Protein AF-A0A8S3T6R7-F1 (afdb_monomer_lite)

Structure (mmCIF, N/CA/C/O backbone):
data_AF-A0A8S3T6R7-F1
#
_entry.id   AF-A0A8S3T6R7-F1
#
loop_
_atom_site.group_PDB
_atom_site.id
_atom_site.type_symbol
_atom_site.label_atom_id
_atom_site.label_alt_id
_atom_site.label_comp_id
_atom_site.label_asym_id
_atom_site.label_entity_id
_atom_site.label_seq_id
_atom_site.pdbx_PDB_ins_code
_atom_site.Cartn_x
_atom_site.Cartn_y
_atom_site.Cartn_z
_atom_site.occupancy
_atom_site.B_iso_or_equiv
_atom_site.auth_seq_id
_atom_site.auth_comp_id
_atom_site.auth_asym_id
_atom_site.auth_atom_id
_atom_site.pdbx_PDB_model_num
ATOM 1 N N . MET A 1 1 ? 38.630 -19.482 -78.453 1.00 39.25 1 MET A N 1
ATOM 2 C CA . MET A 1 1 ? 38.877 -18.990 -77.082 1.00 39.25 1 MET A CA 1
ATOM 3 C C . MET A 1 1 ? 37.786 -17.977 -76.709 1.00 39.25 1 MET A C 1
ATOM 5 O O . MET A 1 1 ? 38.092 -16.814 -76.533 1.00 39.25 1 MET A O 1
ATOM 9 N N . ILE A 1 2 ? 36.505 -18.380 -76.682 1.00 44.25 2 ILE A N 1
ATOM 10 C CA . ILE A 1 2 ? 35.370 -17.540 -76.235 1.00 44.25 2 ILE A CA 1
ATOM 11 C C . ILE A 1 2 ? 34.245 -18.483 -75.760 1.00 44.25 2 ILE A C 1
ATOM 13 O O . ILE A 1 2 ? 33.339 -18.772 -76.531 1.00 44.25 2 ILE A O 1
ATOM 17 N N . THR A 1 3 ? 34.307 -19.007 -74.532 1.00 41.31 3 THR A N 1
ATOM 18 C CA . THR A 1 3 ? 33.145 -19.683 -73.900 1.00 41.31 3 THR A CA 1
ATOM 19 C C . THR A 1 3 ? 33.032 -19.502 -72.378 1.00 41.31 3 THR A C 1
ATOM 21 O O . THR A 1 3 ? 31.950 -19.719 -71.856 1.00 41.31 3 THR A O 1
ATOM 24 N N . ASP A 1 4 ? 34.041 -18.998 -71.659 1.00 45.28 4 ASP A N 1
ATOM 25 C CA . ASP A 1 4 ? 34.003 -18.959 -70.177 1.00 45.28 4 ASP A CA 1
ATOM 26 C C . ASP A 1 4 ? 33.258 -17.773 -69.530 1.00 45.28 4 ASP A C 1
ATOM 28 O O . ASP A 1 4 ? 33.146 -17.703 -68.307 1.00 45.28 4 ASP A O 1
ATOM 32 N N . ASN A 1 5 ? 32.726 -16.828 -70.313 1.00 43.38 5 ASN A N 1
ATOM 33 C CA . ASN A 1 5 ? 32.190 -15.576 -69.754 1.00 43.38 5 ASN A CA 1
ATOM 34 C C . ASN A 1 5 ? 30.663 -15.570 -69.528 1.00 43.38 5 ASN A C 1
ATOM 36 O O . ASN A 1 5 ? 30.129 -14.610 -68.978 1.00 43.38 5 ASN A O 1
ATOM 40 N N . LYS A 1 6 ? 29.932 -16.609 -69.967 1.00 44.94 6 LYS A N 1
ATOM 41 C CA . LYS A 1 6 ? 28.474 -16.713 -69.734 1.00 44.94 6 LYS A CA 1
ATOM 42 C C . LYS A 1 6 ? 28.132 -17.484 -68.458 1.00 44.94 6 LYS A C 1
ATOM 44 O O . LYS A 1 6 ? 27.250 -17.049 -67.725 1.00 44.94 6 LYS A O 1
ATOM 49 N N . ASP A 1 7 ? 28.866 -18.547 -68.136 1.00 44.50 7 ASP A N 1
ATOM 50 C CA . ASP A 1 7 ? 28.584 -19.378 -66.954 1.00 44.50 7 ASP A CA 1
ATOM 51 C C . ASP A 1 7 ? 28.929 -18.681 -65.629 1.00 44.50 7 ASP A C 1
ATOM 53 O O . ASP A 1 7 ? 28.269 -18.892 -64.611 1.00 44.50 7 ASP A O 1
ATOM 57 N N . THR A 1 8 ? 29.919 -17.789 -65.640 1.00 46.44 8 THR A N 1
ATOM 58 C CA . THR A 1 8 ? 30.265 -16.919 -64.505 1.00 46.44 8 THR A CA 1
ATOM 59 C C . THR A 1 8 ? 29.206 -15.843 -64.259 1.00 46.44 8 THR A C 1
ATOM 61 O O . THR A 1 8 ? 28.890 -15.553 -63.106 1.00 46.44 8 THR A O 1
ATOM 64 N N . SER A 1 9 ? 28.591 -15.308 -65.319 1.00 45.69 9 SER A N 1
ATOM 65 C CA . SER A 1 9 ? 27.501 -14.331 -65.204 1.00 45.69 9 SER A CA 1
ATOM 66 C C . SER A 1 9 ? 26.200 -14.955 -64.690 1.00 45.69 9 SER A C 1
ATOM 68 O O . SER A 1 9 ? 25.475 -14.297 -63.947 1.00 45.69 9 SER A O 1
ATOM 70 N N . ILE A 1 10 ? 25.897 -16.202 -65.068 1.00 48.69 10 ILE A N 1
ATOM 71 C CA . ILE A 1 10 ? 24.681 -16.907 -64.626 1.00 48.69 10 ILE A CA 1
ATOM 72 C C . ILE A 1 10 ? 24.815 -17.332 -63.156 1.00 48.69 10 ILE A C 1
ATOM 74 O O . ILE A 1 10 ? 23.903 -17.090 -62.370 1.00 48.69 10 ILE A O 1
ATOM 78 N N . LYS A 1 11 ? 25.986 -17.844 -62.746 1.00 46.62 11 LYS A N 1
ATOM 79 C CA . LYS A 1 11 ? 26.261 -18.158 -61.332 1.00 46.62 11 LYS A CA 1
ATOM 80 C C . LYS A 1 11 ? 26.227 -16.920 -60.433 1.00 46.62 11 LYS A C 1
ATOM 82 O O . LYS A 1 11 ? 25.703 -16.999 -59.329 1.00 46.62 11 LYS A O 1
ATOM 87 N N . GLY A 1 12 ? 26.736 -15.776 -60.896 1.00 47.00 12 GLY A N 1
ATOM 88 C CA . GLY A 1 12 ? 26.641 -14.514 -60.151 1.00 47.00 12 GLY A CA 1
ATOM 89 C C . GLY A 1 12 ? 25.197 -14.031 -59.965 1.00 47.00 12 GLY A C 1
ATOM 90 O O . GLY A 1 12 ? 24.849 -13.537 -58.897 1.00 47.00 12 GLY A O 1
ATOM 91 N N . ALA A 1 13 ? 24.335 -14.225 -60.968 1.00 49.72 13 ALA A N 1
ATOM 92 C CA . ALA A 1 13 ? 22.922 -13.850 -60.890 1.00 49.72 13 ALA A CA 1
ATOM 93 C C . ALA A 1 13 ? 22.106 -14.762 -59.951 1.00 49.72 13 ALA A C 1
ATOM 95 O O . ALA A 1 13 ? 21.257 -14.266 -59.212 1.00 49.72 13 ALA A O 1
ATOM 96 N N . GLU A 1 14 ? 22.380 -16.072 -59.929 1.00 48.28 14 GLU A N 1
ATOM 97 C CA . GLU A 1 14 ? 21.734 -17.017 -59.000 1.00 48.28 14 GLU A CA 1
ATOM 98 C C . GLU A 1 14 ? 22.163 -16.799 -57.540 1.00 48.28 14 GLU A C 1
ATOM 100 O O . GLU A 1 14 ? 21.336 -16.906 -56.634 1.00 48.28 14 GLU A O 1
ATOM 105 N N . ILE A 1 15 ? 23.432 -16.447 -57.300 1.00 52.38 15 ILE A N 1
ATOM 106 C CA . ILE A 1 15 ? 23.938 -16.135 -55.954 1.00 52.38 15 ILE A CA 1
ATOM 107 C C . ILE A 1 15 ? 23.282 -14.854 -55.422 1.00 52.38 15 ILE A C 1
ATOM 109 O O . ILE A 1 15 ? 22.749 -14.874 -54.314 1.00 52.38 15 ILE A O 1
ATOM 113 N N . ASN A 1 16 ? 23.213 -13.797 -56.239 1.00 47.22 16 ASN A N 1
ATOM 114 C CA . ASN A 1 16 ? 22.565 -12.540 -55.853 1.00 47.22 16 ASN A CA 1
ATOM 115 C C . ASN A 1 16 ? 21.059 -12.727 -55.592 1.00 47.22 16 ASN A C 1
ATOM 117 O O . ASN A 1 16 ? 20.537 -12.219 -54.608 1.00 47.22 16 ASN A O 1
ATOM 121 N N . SER A 1 17 ? 20.368 -13.532 -56.409 1.00 47.75 17 SER A N 1
ATOM 122 C CA . SER A 1 17 ? 18.958 -13.889 -56.189 1.00 47.75 17 SER A CA 1
ATOM 123 C C . SER A 1 17 ? 18.732 -14.613 -54.858 1.00 47.75 17 SER A C 1
ATOM 125 O O . SER A 1 17 ? 17.726 -14.384 -54.189 1.00 47.75 17 SER A O 1
ATOM 127 N N . CYS A 1 18 ? 19.640 -15.514 -54.480 1.00 49.16 18 CYS A N 1
ATOM 128 C CA . CYS A 1 18 ? 19.539 -16.297 -53.250 1.00 49.16 18 CYS A CA 1
ATOM 129 C C . CYS A 1 18 ? 19.874 -15.446 -52.010 1.00 49.16 18 CYS A C 1
ATOM 131 O O . CYS A 1 18 ? 19.281 -15.635 -50.947 1.00 49.16 18 CYS A O 1
ATOM 133 N N . GLU A 1 19 ? 20.786 -14.479 -52.144 1.00 53.41 19 GLU A N 1
ATOM 134 C CA . GLU A 1 19 ? 21.078 -13.467 -51.121 1.00 53.41 19 GLU A CA 1
ATOM 135 C C . GLU A 1 19 ? 19.927 -12.470 -50.949 1.00 53.41 19 GLU A C 1
ATOM 137 O O . GLU A 1 19 ? 19.554 -12.178 -49.814 1.00 53.41 19 GLU A O 1
ATOM 142 N N . ASP A 1 20 ? 19.292 -12.033 -52.037 1.00 50.03 20 ASP A N 1
ATOM 143 C CA . ASP A 1 20 ? 18.115 -11.159 -52.005 1.00 50.03 20 ASP A CA 1
ATOM 144 C C . ASP A 1 20 ? 16.890 -11.861 -51.393 1.00 50.03 20 ASP A C 1
ATOM 146 O O . ASP A 1 20 ? 16.119 -11.249 -50.648 1.00 50.03 20 ASP A O 1
ATOM 150 N N . GLU A 1 21 ? 16.695 -13.154 -51.673 1.00 54.91 21 GLU A N 1
ATOM 151 C CA . GLU A 1 21 ? 15.645 -13.951 -51.030 1.00 54.91 21 GLU A CA 1
ATOM 152 C C . GLU A 1 21 ? 15.938 -14.209 -49.551 1.00 54.91 21 GLU A C 1
ATOM 154 O O . GLU A 1 21 ? 15.020 -14.099 -48.736 1.00 54.91 21 GLU A O 1
ATOM 159 N N . LYS A 1 22 ? 17.196 -14.479 -49.177 1.00 46.75 22 LYS A N 1
ATOM 160 C CA . LYS A 1 22 ? 17.610 -14.584 -47.769 1.00 46.75 22 LYS A CA 1
ATOM 161 C C . LYS A 1 22 ? 17.434 -13.267 -47.023 1.00 46.75 22 LYS A C 1
ATOM 163 O O . LYS A 1 22 ? 16.872 -13.295 -45.934 1.00 46.75 22 LYS A O 1
ATOM 168 N N . MET A 1 23 ? 17.814 -12.133 -47.617 1.00 46.59 23 MET A N 1
ATOM 169 C CA . MET A 1 23 ? 17.582 -10.807 -47.038 1.00 46.59 23 MET A CA 1
ATOM 170 C C . MET A 1 23 ? 16.091 -10.531 -46.868 1.00 46.59 23 MET A C 1
ATOM 172 O O . MET A 1 23 ? 15.683 -10.103 -45.798 1.00 46.59 23 MET A O 1
ATOM 176 N N . LYS A 1 24 ? 15.248 -10.849 -47.858 1.00 45.06 24 LYS A N 1
ATOM 177 C CA . LYS A 1 24 ? 13.788 -10.714 -47.717 1.00 45.06 24 LYS A CA 1
ATOM 178 C C . LYS A 1 24 ? 13.213 -11.641 -46.650 1.00 45.06 24 LYS A C 1
ATOM 180 O O . LYS A 1 24 ? 12.237 -11.270 -46.004 1.00 45.06 24 LYS A O 1
ATOM 185 N N . PHE A 1 25 ? 13.767 -12.838 -46.466 1.00 38.50 25 PHE A N 1
ATOM 186 C CA . PHE A 1 25 ? 13.328 -13.770 -45.425 1.00 38.50 25 PHE A CA 1
ATOM 187 C C . PHE A 1 25 ? 13.754 -13.287 -44.031 1.00 38.50 25 PHE A C 1
ATOM 189 O O . PHE A 1 25 ? 12.921 -13.242 -43.128 1.00 38.50 25 PHE A O 1
ATOM 196 N N . GLU A 1 26 ? 15.002 -12.836 -43.878 1.00 47.44 26 GLU A N 1
ATOM 197 C CA . GLU A 1 26 ? 15.531 -12.247 -42.643 1.00 47.44 26 GLU A CA 1
ATOM 198 C C . GLU A 1 26 ? 14.840 -10.925 -42.291 1.00 47.44 26 GLU A C 1
ATOM 200 O O . GLU A 1 26 ? 14.524 -10.697 -41.125 1.00 47.44 26 GLU A O 1
ATOM 205 N N . GLU A 1 27 ? 14.528 -10.079 -43.275 1.00 44.50 27 GLU A N 1
ATOM 206 C CA . GLU A 1 27 ? 13.798 -8.820 -43.098 1.00 44.50 27 GLU A CA 1
ATOM 207 C C . GLU A 1 27 ? 12.337 -9.072 -42.687 1.00 44.50 27 GLU A C 1
ATOM 209 O O . GLU A 1 27 ? 11.808 -8.399 -41.801 1.00 44.50 27 GLU A O 1
ATOM 214 N N . LYS A 1 28 ? 11.702 -10.107 -43.252 1.00 38.47 28 LYS A N 1
ATOM 215 C CA . LYS A 1 28 ? 10.326 -10.512 -42.925 1.00 38.47 28 LYS A CA 1
ATOM 216 C C . LYS A 1 28 ? 10.227 -11.220 -41.570 1.00 38.47 28 LYS A C 1
ATOM 218 O O . LYS A 1 28 ? 9.246 -11.007 -40.856 1.00 38.47 28 LYS A O 1
ATOM 223 N N . ASP A 1 29 ? 11.238 -11.992 -41.168 1.00 44.72 29 ASP A N 1
ATOM 224 C CA . ASP A 1 29 ? 11.325 -12.581 -39.823 1.00 44.72 29 ASP A CA 1
ATOM 225 C C . ASP A 1 29 ? 11.707 -11.532 -38.758 1.00 44.72 29 ASP A C 1
ATOM 227 O O . ASP A 1 29 ? 11.110 -11.521 -37.678 1.00 44.72 29 ASP A O 1
ATOM 231 N N . THR A 1 30 ? 12.576 -10.560 -39.068 1.00 44.34 30 THR A N 1
ATOM 232 C CA . THR A 1 30 ? 12.844 -9.406 -38.179 1.00 44.34 30 THR A CA 1
ATOM 233 C C . THR A 1 30 ? 11.682 -8.411 -38.116 1.00 44.34 30 THR A C 1
ATOM 235 O O . THR A 1 30 ? 11.519 -7.710 -37.116 1.00 44.34 30 THR A O 1
ATOM 238 N N . GLU A 1 31 ? 10.834 -8.311 -39.140 1.00 41.47 31 GLU A N 1
ATOM 239 C CA . GLU A 1 31 ? 9.580 -7.545 -39.078 1.00 41.47 31 GLU A CA 1
ATOM 240 C C . GLU A 1 31 ? 8.497 -8.268 -38.262 1.00 41.47 31 GLU A C 1
ATOM 242 O O . GLU A 1 31 ? 7.762 -7.634 -37.499 1.00 41.47 31 GLU A O 1
ATOM 247 N N . LYS A 1 32 ? 8.451 -9.603 -38.321 1.00 41.59 32 LYS A N 1
ATOM 248 C CA . LYS A 1 32 ? 7.553 -10.425 -37.499 1.00 41.59 32 LYS A CA 1
ATOM 249 C C . LYS A 1 32 ? 7.924 -10.394 -36.009 1.00 41.59 32 LYS A C 1
ATOM 251 O O . LYS A 1 32 ? 7.022 -10.359 -35.171 1.00 41.59 32 LYS A O 1
ATOM 256 N N . ASP A 1 33 ? 9.215 -10.302 -35.680 1.00 49.59 33 ASP A N 1
ATOM 257 C CA . ASP A 1 33 ? 9.720 -10.114 -34.307 1.00 49.59 33 ASP A CA 1
ATOM 258 C C . ASP A 1 33 ? 9.567 -8.667 -33.779 1.00 49.59 33 ASP A C 1
ATOM 260 O O . ASP A 1 33 ? 9.657 -8.428 -32.574 1.00 49.59 33 ASP A O 1
ATOM 264 N N . ARG A 1 34 ? 9.253 -7.676 -34.633 1.00 49.22 34 ARG A N 1
ATOM 265 C CA . ARG A 1 34 ? 9.060 -6.261 -34.231 1.00 49.22 34 ARG A CA 1
ATOM 266 C C . ARG A 1 34 ? 7.734 -5.972 -33.502 1.00 49.22 34 ARG A C 1
ATOM 268 O O . ARG A 1 34 ? 7.521 -4.839 -33.054 1.00 49.22 34 ARG A O 1
ATOM 275 N N . ASN A 1 35 ? 6.855 -6.966 -33.347 1.00 53.47 35 ASN A N 1
ATOM 276 C CA . ASN A 1 35 ? 5.506 -6.816 -32.781 1.00 53.47 35 ASN A CA 1
ATOM 277 C C . ASN A 1 35 ? 5.252 -7.733 -31.566 1.00 53.47 35 ASN A C 1
ATOM 279 O O . ASN A 1 35 ? 4.260 -8.459 -31.508 1.00 53.47 35 ASN A O 1
ATOM 283 N N . ILE A 1 36 ? 6.131 -7.662 -30.562 1.00 62.91 36 ILE A N 1
ATOM 284 C CA . ILE A 1 36 ? 6.017 -8.426 -29.302 1.00 62.91 36 ILE A CA 1
ATOM 285 C C . ILE A 1 36 ? 4.798 -7.975 -28.451 1.00 62.91 36 ILE A C 1
ATOM 287 O O . ILE A 1 36 ? 4.260 -8.758 -27.673 1.00 62.91 36 ILE A O 1
ATOM 291 N N . ASP A 1 37 ? 4.250 -6.777 -28.695 1.00 67.56 37 ASP A N 1
ATOM 292 C CA . ASP A 1 37 ? 3.124 -6.164 -27.961 1.00 67.56 37 ASP A CA 1
ATOM 293 C C . ASP A 1 37 ? 1.714 -6.767 -28.278 1.00 67.56 37 ASP A C 1
ATOM 295 O O . ASP A 1 37 ? 0.685 -6.118 -28.043 1.00 67.56 37 ASP A O 1
ATOM 299 N N . HIS A 1 38 ? 1.616 -7.988 -28.826 1.00 73.31 38 HIS A N 1
ATOM 300 C CA . HIS A 1 38 ? 0.350 -8.604 -29.270 1.00 73.31 38 HIS A CA 1
ATOM 301 C C . HIS A 1 38 ? 0.090 -10.004 -28.675 1.00 73.31 38 HIS A C 1
ATOM 303 O O . HIS A 1 38 ? 0.986 -10.702 -28.202 1.00 73.31 38 HIS A O 1
ATOM 309 N N . GLY A 1 39 ? -1.178 -10.437 -28.699 1.00 80.62 39 GLY A N 1
ATOM 310 C CA . GLY A 1 39 ? -1.591 -11.790 -28.308 1.00 80.62 39 GLY A CA 1
ATOM 311 C C . GLY A 1 39 ? -1.294 -12.125 -26.841 1.00 80.62 39 GLY A C 1
ATOM 312 O O . GLY A 1 39 ? -1.875 -11.537 -25.932 1.00 80.62 39 GLY A O 1
ATOM 313 N N . TRP A 1 40 ? -0.387 -13.081 -26.613 1.00 81.69 40 TRP A N 1
ATOM 314 C CA . TRP A 1 40 ? -0.057 -13.622 -25.284 1.00 81.69 40 TRP A CA 1
ATOM 315 C C . TRP A 1 40 ? 0.490 -12.571 -24.304 1.00 81.69 40 TRP A C 1
ATOM 317 O O . TRP A 1 40 ? 0.289 -12.693 -23.098 1.00 81.69 40 TRP A O 1
ATOM 327 N N . ALA A 1 41 ? 1.111 -11.502 -24.810 1.00 80.44 41 ALA A N 1
ATOM 328 C CA . ALA A 1 41 ? 1.574 -10.379 -23.997 1.00 80.44 41 ALA A CA 1
ATOM 329 C C . ALA A 1 41 ? 0.435 -9.758 -23.160 1.00 80.44 41 ALA A C 1
ATOM 331 O O . ALA A 1 41 ? 0.603 -9.478 -21.972 1.00 80.44 41 ALA A O 1
ATOM 332 N N . TRP A 1 42 ? -0.762 -9.627 -23.740 1.00 88.06 42 TRP A N 1
ATOM 333 C CA . TRP A 1 42 ? -1.938 -9.106 -23.036 1.00 88.06 42 TRP A CA 1
ATOM 334 C C . TRP A 1 42 ? -2.523 -10.094 -22.028 1.00 88.06 42 TRP A C 1
ATOM 336 O O . TRP A 1 42 ? -3.061 -9.664 -21.013 1.00 88.06 42 TRP A O 1
ATOM 346 N N . VAL A 1 43 ? -2.367 -11.402 -22.253 1.00 87.81 43 VAL A N 1
ATOM 347 C CA . VAL A 1 43 ? -2.742 -12.435 -21.271 1.00 87.81 43 VAL A CA 1
ATOM 348 C C . VAL A 1 43 ? -1.868 -12.318 -20.022 1.00 87.81 43 VAL A C 1
ATOM 350 O O . VAL A 1 43 ? -2.370 -12.400 -18.904 1.00 87.81 43 VAL A O 1
ATOM 353 N N . ILE A 1 44 ? -0.574 -12.052 -20.205 1.00 84.12 44 ILE A N 1
ATOM 354 C CA . ILE A 1 44 ? 0.368 -11.834 -19.102 1.00 84.12 44 ILE A CA 1
ATOM 355 C C . ILE A 1 44 ? 0.021 -10.564 -18.333 1.00 84.12 44 ILE A C 1
ATOM 357 O O . ILE A 1 44 ? -0.029 -10.606 -17.107 1.00 84.12 44 ILE A O 1
ATOM 361 N N . VAL A 1 45 ? -0.268 -9.459 -19.028 1.00 87.81 45 VAL A N 1
ATOM 362 C CA . VAL A 1 45 ? -0.721 -8.221 -18.371 1.00 87.81 45 VAL A CA 1
ATOM 363 C C . VAL A 1 45 ? -2.018 -8.467 -17.612 1.00 87.81 45 VAL A C 1
ATOM 365 O O . VAL A 1 45 ? -2.089 -8.121 -16.442 1.00 87.81 45 VAL A O 1
ATOM 368 N N . ALA A 1 46 ? -3.007 -9.132 -18.211 1.00 90.19 46 ALA A N 1
ATOM 369 C CA . ALA A 1 46 ? -4.266 -9.442 -17.537 1.00 90.19 46 ALA A CA 1
ATOM 370 C C . ALA A 1 46 ? -4.057 -10.301 -16.277 1.00 90.19 46 ALA A C 1
ATOM 372 O O . ALA A 1 46 ? -4.619 -9.994 -15.227 1.00 90.19 46 ALA A O 1
ATOM 373 N N . ALA A 1 47 ? -3.210 -11.332 -16.344 1.00 87.88 47 ALA A N 1
ATOM 374 C CA . ALA A 1 47 ? -2.882 -12.169 -15.191 1.00 87.88 47 ALA A CA 1
ATOM 375 C C . ALA A 1 47 ? -2.101 -11.411 -14.115 1.00 87.88 47 ALA A C 1
ATOM 377 O O . ALA A 1 47 ? -2.371 -11.586 -12.926 1.00 87.88 47 ALA A O 1
ATOM 378 N N . ALA A 1 48 ? -1.167 -10.545 -14.511 1.00 86.00 48 ALA A N 1
ATOM 379 C CA . ALA A 1 48 ? -0.413 -9.704 -13.592 1.00 86.00 48 ALA A CA 1
ATOM 380 C C . ALA A 1 48 ? -1.328 -8.671 -12.912 1.00 86.00 48 ALA A C 1
ATOM 382 O O . ALA A 1 48 ? -1.300 -8.549 -11.689 1.00 86.00 48 ALA A O 1
ATOM 383 N N . THR A 1 49 ? -2.204 -8.003 -13.671 1.00 90.50 49 THR A N 1
ATOM 384 C CA . THR A 1 49 ? -3.240 -7.095 -13.157 1.00 90.50 49 THR A CA 1
ATOM 385 C C . THR A 1 49 ? -4.171 -7.818 -12.187 1.00 90.50 49 THR A C 1
ATOM 387 O O . THR A 1 49 ? -4.431 -7.302 -11.103 1.00 90.50 49 THR A O 1
ATOM 390 N N . ALA A 1 50 ? -4.653 -9.017 -12.531 1.00 90.25 50 ALA A N 1
ATOM 391 C CA . ALA A 1 50 ? -5.522 -9.811 -11.663 1.00 90.25 50 ALA A CA 1
ATOM 392 C C . ALA A 1 50 ? -4.800 -10.254 -10.381 1.00 90.25 50 ALA A C 1
ATOM 394 O O . ALA A 1 50 ? -5.360 -10.153 -9.291 1.00 90.25 50 ALA A O 1
ATOM 395 N N . SER A 1 51 ? -3.535 -10.667 -10.488 1.00 87.69 51 SER A N 1
ATOM 396 C CA . SER A 1 51 ? -2.715 -11.037 -9.327 1.00 87.69 51 SER A CA 1
ATOM 397 C C . SER A 1 51 ? -2.529 -9.847 -8.390 1.00 87.69 51 SER A C 1
ATOM 399 O O . SER A 1 51 ? -2.709 -9.975 -7.181 1.00 87.69 51 SER A O 1
ATOM 401 N N . PHE A 1 52 ? -2.229 -8.671 -8.948 1.00 84.88 52 PHE A N 1
ATOM 402 C CA . PHE A 1 52 ? -2.053 -7.441 -8.182 1.00 84.88 52 PHE A CA 1
ATOM 403 C C . PHE A 1 52 ? -3.373 -6.937 -7.577 1.00 84.88 52 PHE A C 1
ATOM 405 O O . PHE A 1 52 ? -3.383 -6.421 -6.463 1.00 84.88 52 PHE A O 1
ATOM 412 N N . CYS A 1 53 ? -4.492 -7.152 -8.272 1.00 90.00 53 CYS A N 1
ATOM 413 C CA . CYS A 1 53 ? -5.845 -6.885 -7.789 1.00 90.00 53 CYS A CA 1
ATOM 414 C C . CYS A 1 53 ? -6.178 -7.707 -6.540 1.00 90.00 53 CYS A C 1
ATOM 416 O O . CYS A 1 53 ? -6.513 -7.135 -5.501 1.00 90.00 53 CYS A O 1
ATOM 418 N N . VAL A 1 54 ? -6.006 -9.030 -6.604 1.00 87.56 54 VAL A N 1
ATOM 419 C CA . VAL A 1 54 ? -6.264 -9.915 -5.458 1.00 87.56 54 VAL A CA 1
ATOM 420 C C . VAL A 1 54 ? -5.276 -9.636 -4.322 1.00 87.56 54 VAL A C 1
ATOM 422 O O . VAL A 1 54 ? -5.687 -9.531 -3.172 1.00 87.56 54 VAL A O 1
ATOM 425 N N . PHE A 1 55 ? -3.993 -9.424 -4.623 1.00 83.12 55 PHE A N 1
ATOM 426 C CA . PHE A 1 55 ? -2.981 -9.099 -3.613 1.00 83.12 55 PHE A CA 1
ATOM 427 C C . PHE A 1 55 ? -3.286 -7.796 -2.851 1.00 83.12 55 PHE A C 1
ATOM 429 O O . PHE A 1 55 ? -3.275 -7.769 -1.622 1.00 83.12 55 PHE A O 1
ATOM 436 N N . ALA A 1 56 ? -3.598 -6.707 -3.559 1.00 79.56 56 ALA A N 1
ATOM 437 C CA . ALA A 1 56 ? -3.895 -5.424 -2.918 1.00 79.56 56 ALA A CA 1
ATOM 438 C C . ALA A 1 56 ? -5.217 -5.446 -2.132 1.00 79.56 56 ALA A C 1
ATOM 440 O O . ALA A 1 56 ? -5.401 -4.659 -1.197 1.00 79.56 56 ALA A O 1
ATOM 441 N N . SER A 1 57 ? -6.132 -6.349 -2.496 1.00 83.06 57 SER A N 1
ATOM 442 C CA . SER A 1 57 ? -7.403 -6.521 -1.801 1.00 83.06 57 SER A CA 1
ATOM 443 C C . SER A 1 57 ? -7.244 -7.002 -0.359 1.00 83.06 57 SER A C 1
ATOM 445 O O . SER A 1 57 ? -7.985 -6.530 0.502 1.00 83.06 57 SER A O 1
ATOM 447 N N . SER A 1 58 ? -6.267 -7.870 -0.060 1.00 76.56 58 SER A N 1
ATOM 448 C CA . SER A 1 58 ? -6.021 -8.353 1.309 1.00 76.56 58 SER A CA 1
ATOM 449 C C . SER A 1 58 ? -5.660 -7.192 2.230 1.00 76.56 58 SER A C 1
ATOM 451 O O . SER A 1 58 ? -6.190 -7.068 3.330 1.00 76.56 58 SER A O 1
ATOM 453 N N . LEU A 1 59 ? -4.798 -6.300 1.732 1.00 75.06 59 LEU A N 1
ATOM 454 C CA . LEU A 1 59 ? -4.295 -5.142 2.467 1.00 75.06 59 LEU A CA 1
ATOM 455 C C . LEU A 1 59 ? -5.417 -4.153 2.800 1.00 75.06 59 LEU A C 1
ATOM 457 O O . LEU A 1 59 ? -5.528 -3.688 3.931 1.00 75.06 59 LEU A O 1
ATOM 461 N N . ARG A 1 60 ? -6.262 -3.826 1.816 1.00 81.00 60 ARG A N 1
ATOM 462 C CA . ARG A 1 60 ? -7.290 -2.780 1.966 1.00 81.00 60 ARG A CA 1
ATOM 463 C C . ARG A 1 60 ? -8.621 -3.293 2.500 1.00 81.00 60 ARG A C 1
ATOM 465 O O . ARG A 1 60 ? -9.359 -2.536 3.121 1.00 81.00 60 ARG A O 1
ATOM 472 N N . GLY A 1 61 ? -8.928 -4.564 2.272 1.00 82.25 61 GLY A N 1
ATOM 473 C CA . GLY A 1 61 ? -10.167 -5.190 2.715 1.00 82.25 61 GLY A CA 1
ATOM 474 C C . GLY A 1 61 ? -10.148 -5.656 4.170 1.00 82.25 61 GLY A C 1
ATOM 475 O O . GLY A 1 61 ? -11.220 -5.873 4.729 1.00 82.25 61 GLY A O 1
ATOM 476 N N . PHE A 1 62 ? -8.976 -5.762 4.813 1.00 80.00 62 PHE A N 1
ATOM 477 C CA . PHE A 1 62 ? -8.882 -6.249 6.196 1.00 80.00 62 PHE A CA 1
ATOM 478 C C . PHE A 1 62 ? -9.724 -5.428 7.189 1.00 80.00 62 PHE A C 1
ATOM 480 O O . PHE A 1 62 ? -10.324 -5.986 8.105 1.00 80.00 62 PHE A O 1
ATOM 487 N N . GLY A 1 63 ? -9.840 -4.112 6.975 1.00 83.19 63 GLY A N 1
ATOM 488 C CA . GLY A 1 63 ? -10.626 -3.226 7.841 1.00 83.19 63 GLY A CA 1
ATOM 489 C C . GLY A 1 63 ? -12.097 -3.635 7.995 1.00 83.19 63 GLY A C 1
ATOM 490 O O . GLY A 1 63 ? -12.719 -3.302 8.998 1.00 83.19 63 GLY A O 1
ATOM 491 N N . VAL A 1 64 ? -12.642 -4.410 7.053 1.00 87.44 64 VAL A N 1
ATOM 492 C CA . VAL A 1 64 ? -14.019 -4.922 7.112 1.00 87.44 64 VAL A CA 1
ATOM 493 C C . VAL A 1 64 ? -14.187 -6.001 8.191 1.00 87.44 64 VAL A C 1
ATOM 495 O O . VAL A 1 64 ? -15.237 -6.083 8.821 1.00 87.44 64 VAL A O 1
ATOM 498 N N . PHE A 1 65 ? -13.145 -6.790 8.463 1.00 88.25 65 PHE A N 1
ATOM 499 C CA . PHE A 1 65 ? -13.166 -7.837 9.492 1.00 88.25 65 PHE A CA 1
ATOM 500 C C . PHE A 1 65 ? -12.976 -7.284 10.909 1.00 88.25 65 PHE A C 1
ATOM 502 O O . PHE A 1 65 ? -13.221 -7.988 11.886 1.00 88.25 65 PHE A O 1
ATOM 509 N N . PHE A 1 66 ? -12.545 -6.026 11.029 1.00 85.38 66 PHE A N 1
ATOM 510 C CA . PHE A 1 66 ? -12.088 -5.432 12.281 1.00 85.38 66 PHE A CA 1
ATOM 511 C C . PHE A 1 66 ? -13.138 -5.486 13.395 1.00 85.38 66 PHE A C 1
ATOM 513 O O . PHE A 1 66 ? -12.857 -5.981 14.484 1.00 85.38 66 PHE A O 1
ATOM 520 N N . ASN A 1 67 ? -14.361 -5.033 13.109 1.00 85.44 67 ASN A N 1
ATOM 521 C CA . ASN A 1 67 ? -15.445 -5.063 14.093 1.00 85.44 67 ASN A CA 1
ATOM 522 C C . ASN A 1 67 ? -15.841 -6.504 14.440 1.00 85.44 67 ASN A C 1
ATOM 524 O O . ASN A 1 67 ? -16.030 -6.818 15.606 1.00 85.44 67 ASN A O 1
ATOM 528 N N . GLY A 1 68 ? -15.858 -7.403 13.449 1.00 86.75 68 GLY A N 1
ATOM 529 C CA . GLY A 1 68 ? -16.145 -8.818 13.687 1.00 86.75 68 GLY A CA 1
ATOM 530 C C . GLY A 1 68 ? -15.146 -9.478 14.641 1.00 86.75 68 GLY A C 1
ATOM 531 O O . GLY A 1 68 ? -15.538 -10.313 15.450 1.00 86.75 68 GLY A O 1
ATOM 532 N N . PHE A 1 69 ? -13.868 -9.091 14.590 1.00 89.12 69 PHE A N 1
ATOM 533 C CA . PHE A 1 69 ? -12.864 -9.579 15.535 1.00 89.12 69 PHE A CA 1
ATOM 534 C C . PHE A 1 69 ? -13.061 -9.040 16.948 1.00 89.12 69 PHE A C 1
ATOM 536 O O . PHE A 1 69 ? -12.990 -9.829 17.889 1.00 89.12 69 PHE A O 1
ATOM 543 N N . ILE A 1 70 ? -13.338 -7.740 17.092 1.00 88.00 70 ILE A N 1
ATOM 544 C CA . ILE A 1 70 ? -13.632 -7.137 18.399 1.00 88.00 70 ILE A CA 1
ATOM 545 C C . ILE A 1 70 ? -14.816 -7.858 19.043 1.00 88.00 70 ILE A C 1
ATOM 547 O O . ILE A 1 70 ? -14.696 -8.331 20.168 1.00 88.00 70 ILE A O 1
ATOM 551 N N . ASP A 1 71 ? -15.908 -8.028 18.298 1.00 88.06 71 ASP A N 1
ATOM 552 C CA . ASP A 1 71 ? -17.130 -8.650 18.811 1.00 88.06 71 ASP A CA 1
ATOM 553 C C . ASP A 1 71 ? -16.925 -10.135 19.152 1.00 88.06 71 ASP A C 1
ATOM 555 O O . ASP A 1 71 ? -17.481 -10.644 20.125 1.00 88.06 71 ASP A O 1
ATOM 559 N N . LYS A 1 72 ? -16.128 -10.863 18.355 1.00 89.25 72 LYS A N 1
ATOM 560 C CA . LYS A 1 72 ? -15.919 -12.307 18.542 1.00 89.25 72 LYS A CA 1
ATOM 561 C C . LYS A 1 72 ? -14.953 -12.638 19.679 1.00 89.25 72 LYS A C 1
ATOM 563 O O . LYS A 1 72 ? -15.134 -13.673 20.323 1.00 89.25 72 LYS A O 1
ATOM 568 N N . PHE A 1 73 ? -13.913 -11.829 19.864 1.00 89.56 73 PHE A N 1
ATOM 569 C CA . PHE A 1 73 ? -12.831 -12.089 20.819 1.00 89.56 73 PHE A CA 1
ATOM 570 C C . PHE A 1 73 ? -12.894 -11.212 22.075 1.00 89.56 73 PHE A C 1
ATOM 572 O O . PHE A 1 73 ? -12.052 -11.393 22.952 1.00 89.56 73 PHE A O 1
ATOM 579 N N . ASP A 1 74 ? -13.859 -10.289 22.162 1.00 88.12 74 ASP A N 1
ATOM 580 C CA . ASP A 1 74 ? -13.996 -9.297 23.243 1.00 88.12 74 ASP A CA 1
ATOM 581 C C . ASP A 1 74 ? -12.667 -8.575 23.540 1.00 88.12 74 ASP A C 1
ATOM 583 O O . ASP A 1 74 ? -12.253 -8.346 24.676 1.00 88.12 74 ASP A O 1
ATOM 587 N N . SER A 1 75 ? -11.922 -8.295 22.468 1.00 88.19 75 SER A N 1
ATOM 588 C CA . SER A 1 75 ? -10.557 -7.780 22.530 1.00 88.19 75 SER A CA 1
ATOM 589 C C . SER A 1 75 ? -10.508 -6.284 22.250 1.00 88.19 75 SER A C 1
ATOM 591 O O . SER A 1 75 ? -11.281 -5.763 21.447 1.00 88.19 75 SER A O 1
ATOM 593 N N . SER A 1 76 ? -9.534 -5.589 22.843 1.00 88.62 76 SER A N 1
ATOM 594 C CA . SER A 1 76 ? -9.333 -4.157 22.604 1.00 88.62 76 SER A CA 1
ATOM 595 C C . SER A 1 76 ? -8.991 -3.838 21.143 1.00 88.62 76 SER A C 1
ATOM 597 O O . SER A 1 76 ? -8.552 -4.697 20.359 1.00 88.62 76 SER A O 1
ATOM 599 N N . SER A 1 77 ? -9.156 -2.567 20.760 1.00 86.44 77 SER A N 1
ATOM 600 C CA . SER A 1 77 ? -8.892 -2.144 19.383 1.00 86.44 77 SER A CA 1
ATOM 601 C C . SER A 1 77 ? -7.406 -2.260 19.056 1.00 86.44 77 SER A C 1
ATOM 603 O O . SER A 1 77 ? -7.067 -2.605 17.924 1.00 86.44 77 SER A O 1
ATOM 605 N N . SER A 1 78 ? -6.513 -2.021 20.023 1.00 87.00 78 SER A N 1
ATOM 606 C CA . SER A 1 78 ? -5.064 -2.174 19.844 1.00 87.00 78 SER A CA 1
ATOM 607 C C . SER A 1 78 ? -4.650 -3.617 19.527 1.00 87.00 78 SER A C 1
ATOM 609 O O . SER A 1 78 ? -3.920 -3.849 18.557 1.00 87.00 78 SER A O 1
ATOM 611 N N . ILE A 1 79 ? -5.175 -4.603 20.264 1.00 87.00 79 ILE A N 1
ATOM 612 C CA . ILE A 1 79 ? -4.876 -6.027 20.025 1.00 87.00 79 ILE A CA 1
ATOM 613 C C . ILE A 1 79 ? -5.403 -6.450 18.650 1.00 87.00 79 ILE A C 1
ATOM 615 O O . ILE A 1 79 ? -4.668 -7.042 17.861 1.00 87.00 79 ILE A O 1
ATOM 619 N N . THR A 1 80 ? -6.631 -6.057 18.305 1.00 88.56 80 THR A N 1
ATOM 620 C CA . THR A 1 80 ? -7.220 -6.365 16.991 1.00 88.56 80 THR A CA 1
ATOM 621 C C . THR A 1 80 ? -6.435 -5.713 15.848 1.00 88.56 80 THR A C 1
ATOM 623 O O . THR A 1 80 ? -6.164 -6.340 14.824 1.00 88.56 80 THR A O 1
ATOM 626 N N . SER A 1 81 ? -5.988 -4.466 16.032 1.00 87.56 81 SER A N 1
ATOM 627 C CA . SER A 1 81 ? -5.185 -3.735 15.036 1.00 87.56 81 SER A CA 1
ATOM 628 C C . SER A 1 81 ? -3.784 -4.318 14.866 1.00 87.56 81 SER A C 1
ATOM 630 O O . SER A 1 81 ? -3.156 -4.129 13.822 1.00 87.56 81 SER A O 1
ATOM 632 N N . SER A 1 82 ? -3.298 -5.057 15.865 1.00 88.50 82 SER A N 1
ATOM 633 C CA . SER A 1 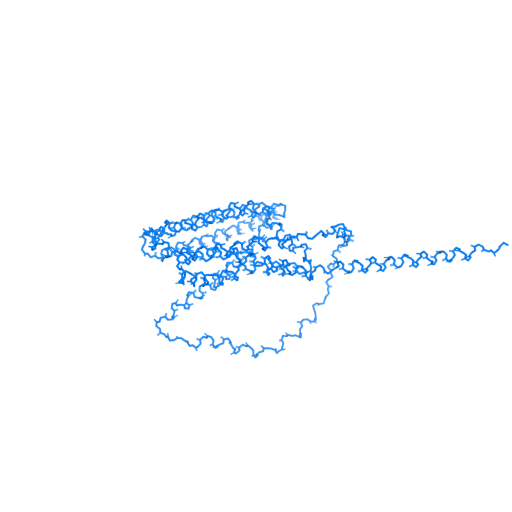82 ? -2.014 -5.754 15.793 1.00 88.50 82 SER A CA 1
ATOM 634 C C . SER A 1 82 ? -2.021 -6.887 14.773 1.00 88.50 82 SER A C 1
ATOM 636 O O . SER A 1 82 ? -0.975 -7.170 14.197 1.00 88.50 82 SER A O 1
ATOM 638 N N . ILE A 1 83 ? -3.185 -7.465 14.457 1.00 88.25 83 ILE A N 1
ATOM 639 C CA . ILE A 1 83 ? -3.318 -8.456 13.378 1.00 88.25 83 ILE A CA 1
ATOM 640 C C . ILE A 1 83 ? -2.925 -7.824 12.034 1.00 88.25 83 ILE A C 1
ATOM 642 O O . ILE A 1 83 ? -2.083 -8.366 11.316 1.00 88.25 83 ILE A O 1
ATOM 646 N N . THR A 1 84 ? -3.454 -6.632 11.732 1.00 84.69 84 THR A N 1
ATOM 647 C CA . THR A 1 84 ? -3.061 -5.845 10.550 1.00 84.69 84 THR A CA 1
ATOM 648 C C . THR A 1 84 ? -1.572 -5.503 10.577 1.00 84.69 84 THR A C 1
ATOM 650 O O . THR A 1 84 ? -0.898 -5.558 9.549 1.00 84.69 84 THR A O 1
ATOM 653 N N . GLY A 1 85 ? -1.046 -5.164 11.759 1.00 85.44 85 GLY A N 1
ATOM 654 C CA . GLY A 1 85 ? 0.364 -4.829 11.940 1.00 85.44 85 GLY A CA 1
ATOM 655 C C . GLY A 1 85 ? 1.299 -5.996 11.607 1.00 85.44 85 GLY A C 1
ATOM 656 O O . GLY A 1 85 ? 2.237 -5.838 10.825 1.00 85.44 85 GLY A O 1
ATOM 657 N N . ILE A 1 86 ? 1.003 -7.189 12.132 1.00 87.75 86 ILE A N 1
ATOM 658 C CA . ILE A 1 86 ? 1.749 -8.426 11.849 1.00 87.75 86 ILE A CA 1
ATOM 659 C C . ILE A 1 86 ? 1.668 -8.765 10.361 1.00 87.75 86 ILE A C 1
ATOM 661 O O . ILE A 1 86 ? 2.693 -9.050 9.744 1.00 87.75 86 ILE A O 1
ATOM 665 N N . MET A 1 87 ? 0.477 -8.666 9.767 1.00 86.25 87 MET A N 1
ATOM 666 C CA . MET A 1 87 ? 0.273 -8.890 8.337 1.00 86.25 87 MET A CA 1
ATOM 667 C C . MET A 1 87 ? 1.194 -7.987 7.491 1.00 86.25 87 MET A C 1
ATOM 669 O O . MET A 1 87 ? 1.903 -8.478 6.611 1.00 86.25 87 MET A O 1
ATOM 673 N N . HIS A 1 88 ? 1.256 -6.685 7.788 1.00 84.00 88 HIS A N 1
ATOM 674 C CA . HIS A 1 88 ? 2.158 -5.752 7.103 1.00 84.00 88 HIS A CA 1
ATOM 675 C C . HIS A 1 88 ? 3.642 -6.028 7.363 1.00 84.00 88 HIS A C 1
ATOM 677 O O . HIS A 1 88 ? 4.444 -5.917 6.434 1.00 84.00 88 HIS A O 1
ATOM 683 N N . ALA A 1 89 ? 4.017 -6.418 8.582 1.00 85.56 89 ALA A N 1
ATOM 684 C CA . ALA A 1 89 ? 5.394 -6.789 8.899 1.00 85.56 89 ALA A CA 1
ATOM 685 C C . ALA A 1 89 ? 5.843 -8.001 8.070 1.00 85.56 89 ALA A C 1
ATOM 687 O O . ALA A 1 89 ? 6.901 -7.963 7.438 1.00 85.56 89 ALA A O 1
ATOM 688 N N . THR A 1 90 ? 5.008 -9.044 8.003 1.00 84.56 90 THR A N 1
ATOM 689 C CA . THR A 1 90 ? 5.257 -10.210 7.152 1.00 84.56 90 THR A CA 1
ATOM 690 C C . THR A 1 90 ? 5.364 -9.783 5.692 1.00 84.56 90 THR A C 1
ATOM 692 O O . THR A 1 90 ? 6.367 -10.089 5.048 1.00 84.56 90 THR A O 1
ATOM 695 N N . TYR A 1 91 ? 4.415 -8.998 5.174 1.00 78.56 91 TYR A N 1
ATOM 696 C CA . TYR A 1 91 ? 4.504 -8.513 3.797 1.00 78.56 91 TYR A CA 1
ATOM 697 C C . TYR A 1 91 ? 5.769 -7.710 3.527 1.00 78.56 91 TYR A C 1
ATOM 699 O O . TYR A 1 91 ? 6.331 -7.877 2.456 1.00 78.56 91 TYR A O 1
ATOM 707 N N . SER A 1 92 ? 6.245 -6.885 4.456 1.00 79.25 92 SER A N 1
ATOM 708 C CA . SER A 1 92 ? 7.468 -6.094 4.284 1.00 79.25 92 SER A CA 1
ATOM 709 C C . SER A 1 92 ? 8.716 -6.962 4.161 1.00 79.25 92 SER A C 1
ATOM 711 O O . SER A 1 92 ? 9.512 -6.792 3.238 1.00 79.25 92 SER A O 1
ATOM 713 N N . ILE A 1 93 ? 8.853 -7.950 5.049 1.00 81.12 93 ILE A N 1
ATOM 714 C CA . ILE A 1 93 ? 9.986 -8.883 5.055 1.00 81.12 93 ILE A CA 1
ATOM 715 C C . 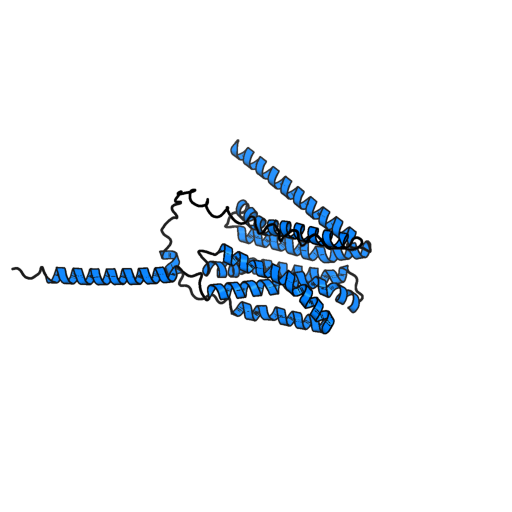ILE A 1 93 ? 9.995 -9.691 3.756 1.00 81.12 93 ILE A C 1
ATOM 717 O O . ILE A 1 93 ? 11.016 -9.767 3.066 1.00 81.12 93 ILE A O 1
ATOM 721 N N . PHE A 1 94 ? 8.832 -10.232 3.381 1.00 76.69 94 PHE A N 1
ATOM 722 C CA . PHE A 1 94 ? 8.681 -10.938 2.117 1.00 76.69 94 PHE A CA 1
ATOM 723 C C . PHE A 1 94 ? 8.849 -9.999 0.926 1.00 76.69 94 PHE A C 1
ATOM 725 O O . PHE A 1 94 ? 9.440 -10.426 -0.045 1.00 76.69 94 PHE A O 1
ATOM 732 N N . SER A 1 95 ? 8.426 -8.734 0.986 1.00 72.12 95 SER A N 1
ATOM 733 C CA . SER A 1 95 ? 8.569 -7.752 -0.102 1.00 72.12 95 SER A CA 1
ATOM 734 C C . SER A 1 95 ? 9.992 -7.254 -0.270 1.00 72.12 95 SER A C 1
ATOM 736 O O . SER A 1 95 ? 10.356 -6.891 -1.377 1.00 72.12 95 SER A O 1
ATOM 738 N N . PHE A 1 96 ? 10.819 -7.240 0.769 1.00 67.94 96 PHE A N 1
ATOM 739 C CA . PHE A 1 96 ? 12.245 -6.951 0.639 1.00 67.94 96 PHE A CA 1
ATOM 740 C C . PHE A 1 96 ? 12.981 -8.104 -0.031 1.00 67.94 96 PHE A C 1
ATOM 742 O O . PHE A 1 96 ? 13.665 -7.895 -1.032 1.00 67.94 96 PHE A O 1
ATOM 749 N N . ALA A 1 97 ? 12.745 -9.334 0.441 1.00 66.06 97 ALA A N 1
ATOM 750 C CA . ALA A 1 97 ? 13.226 -10.542 -0.226 1.00 66.06 97 ALA A CA 1
ATOM 751 C C . ALA A 1 97 ? 12.694 -10.613 -1.667 1.00 66.06 97 ALA A C 1
ATOM 753 O O . ALA A 1 97 ? 13.434 -10.883 -2.613 1.00 66.06 97 ALA A O 1
ATOM 754 N N . PHE A 1 98 ? 11.420 -10.266 -1.845 1.00 55.22 98 PHE A N 1
ATOM 755 C CA . PHE A 1 98 ? 10.759 -10.210 -3.129 1.00 55.22 98 PHE A CA 1
ATOM 756 C C . PHE A 1 98 ? 11.145 -8.967 -3.917 1.00 55.22 98 PHE A C 1
ATOM 758 O O . PHE A 1 98 ? 10.940 -9.011 -5.097 1.00 55.22 98 PHE A O 1
ATOM 765 N N . SER A 1 99 ? 11.754 -7.897 -3.403 1.00 57.66 99 SER A N 1
ATOM 766 C CA . SER A 1 99 ? 12.170 -6.733 -4.219 1.00 57.66 99 SER A CA 1
ATOM 767 C C . SER A 1 99 ? 13.379 -7.076 -5.089 1.00 57.66 99 SER A C 1
ATOM 769 O O . SER A 1 99 ? 13.486 -6.600 -6.223 1.00 57.66 99 SER A O 1
ATOM 771 N N . PHE A 1 100 ? 14.212 -8.015 -4.631 1.00 56.31 100 PHE A N 1
ATOM 772 C CA . PHE A 1 100 ? 15.199 -8.693 -5.474 1.00 56.31 100 PHE A CA 1
ATOM 773 C C . PHE A 1 100 ? 14.536 -9.594 -6.546 1.00 56.31 100 PHE A C 1
ATOM 775 O O . PHE A 1 100 ? 15.123 -9.813 -7.604 1.00 56.31 100 PHE A O 1
ATOM 782 N N . LEU A 1 101 ? 13.283 -10.035 -6.329 1.00 44.84 101 LEU A N 1
ATOM 783 C CA . LEU A 1 101 ? 12.465 -10.892 -7.215 1.00 44.84 101 LEU A CA 1
ATOM 784 C C . LEU A 1 101 ? 11.265 -10.187 -7.912 1.00 44.84 101 LEU A C 1
ATOM 786 O O . LEU A 1 101 ? 10.645 -10.765 -8.794 1.00 44.84 101 LEU A O 1
ATOM 790 N N . HIS A 1 102 ? 10.943 -8.931 -7.608 1.00 51.81 102 HIS A N 1
ATOM 791 C CA . HIS A 1 102 ? 9.820 -8.160 -8.157 1.00 51.81 102 HIS A CA 1
ATOM 792 C C . HIS A 1 102 ? 10.275 -7.460 -9.430 1.00 51.81 102 HIS A C 1
ATOM 794 O O . HIS A 1 102 ? 9.486 -7.261 -10.356 1.00 51.81 102 HIS A O 1
ATOM 800 N N . GLY A 1 103 ? 11.595 -7.222 -9.507 1.00 59.28 103 GLY A N 1
ATOM 801 C CA . GLY A 1 103 ? 12.330 -7.073 -10.753 1.00 59.28 103 GLY A CA 1
ATOM 802 C C . GLY A 1 103 ? 11.768 -8.011 -11.821 1.00 59.28 103 GLY A C 1
ATOM 803 O O . GLY A 1 103 ? 11.284 -7.485 -12.808 1.00 59.28 103 GLY A O 1
ATOM 804 N N . PRO A 1 104 ? 11.727 -9.339 -11.608 1.00 63.44 104 PRO A N 1
ATOM 805 C CA . PRO A 1 104 ? 11.095 -10.314 -12.493 1.00 63.44 104 PRO A CA 1
ATOM 806 C C . PRO A 1 104 ? 9.676 -10.034 -13.002 1.00 63.44 104 PRO A C 1
ATOM 808 O O . PRO A 1 104 ? 9.472 -10.282 -14.180 1.00 63.44 104 PRO A O 1
ATOM 811 N N . LEU A 1 105 ? 8.707 -9.509 -12.234 1.00 65.81 105 LEU A N 1
ATOM 812 C CA . LEU A 1 105 ? 7.346 -9.264 -12.767 1.00 65.81 105 LEU A CA 1
ATOM 813 C C . LEU A 1 105 ? 7.308 -8.027 -13.678 1.00 65.81 105 LEU A C 1
ATOM 815 O O . LEU A 1 105 ? 6.803 -8.083 -14.799 1.00 65.81 105 LEU A O 1
ATOM 819 N N . ALA A 1 106 ? 7.905 -6.925 -13.221 1.00 66.56 106 ALA A N 1
ATOM 820 C CA . ALA A 1 106 ? 8.062 -5.706 -14.016 1.00 66.56 106 ALA A CA 1
ATOM 821 C C . ALA A 1 106 ? 8.981 -5.926 -15.234 1.00 66.56 106 ALA A C 1
ATOM 823 O O . ALA A 1 106 ? 8.795 -5.330 -16.295 1.00 66.56 106 ALA A O 1
ATOM 824 N N . TYR A 1 107 ? 9.978 -6.795 -15.080 1.00 67.81 107 TYR A N 1
ATOM 825 C CA . TYR A 1 107 ? 10.847 -7.278 -16.145 1.00 67.81 107 TYR A CA 1
ATOM 826 C C . TYR A 1 107 ? 10.068 -8.151 -17.121 1.00 67.81 107 TYR A C 1
ATOM 828 O O . TYR A 1 107 ? 10.184 -7.923 -18.316 1.00 67.81 107 TYR A O 1
ATOM 836 N N . LEU A 1 108 ? 9.228 -9.074 -16.641 1.00 68.44 108 LEU A N 1
ATOM 837 C CA . LEU A 1 108 ? 8.408 -9.939 -17.485 1.00 68.44 108 LEU A CA 1
ATOM 838 C C . LEU A 1 108 ? 7.486 -9.093 -18.367 1.00 68.44 108 LEU A C 1
ATOM 840 O O . LEU A 1 108 ? 7.513 -9.222 -19.581 1.00 68.44 108 LEU A O 1
ATOM 844 N N . VAL A 1 109 ? 6.743 -8.142 -17.800 1.00 72.38 109 VAL A N 1
ATOM 845 C CA . VAL A 1 109 ? 5.934 -7.216 -18.616 1.00 72.38 109 VAL A CA 1
ATOM 846 C C . VAL A 1 109 ? 6.821 -6.415 -19.581 1.00 72.38 109 VAL A C 1
ATOM 848 O O . VAL A 1 109 ? 6.468 -6.236 -20.744 1.00 72.38 109 VAL A O 1
ATOM 851 N N . GLY A 1 110 ? 8.005 -5.992 -19.132 1.00 65.56 110 GLY A N 1
ATOM 852 C CA . GLY A 1 110 ? 8.973 -5.251 -19.941 1.00 65.56 110 GLY A CA 1
ATOM 853 C C . GLY A 1 110 ? 9.631 -6.034 -21.084 1.00 65.56 110 GLY A C 1
ATOM 854 O O . GLY A 1 110 ? 10.064 -5.397 -22.039 1.00 65.56 110 GLY A O 1
ATOM 855 N N . ILE A 1 111 ? 9.705 -7.369 -21.023 1.00 70.00 111 ILE A N 1
ATOM 856 C CA . ILE A 1 111 ? 10.191 -8.189 -22.148 1.00 70.00 111 ILE A CA 1
ATOM 857 C C . ILE A 1 111 ? 9.099 -8.440 -23.192 1.00 70.00 111 ILE A C 1
ATOM 859 O O . ILE A 1 111 ? 9.422 -8.642 -24.357 1.00 70.00 111 ILE A O 1
ATOM 863 N N . TYR A 1 112 ? 7.821 -8.413 -22.794 1.00 72.38 112 TYR A N 1
ATOM 864 C CA . TYR A 1 112 ? 6.690 -8.574 -23.714 1.00 72.38 112 TYR A CA 1
ATOM 865 C C . TYR A 1 112 ? 6.214 -7.250 -24.325 1.00 72.38 112 TYR A C 1
ATOM 867 O O . TYR A 1 112 ? 5.570 -7.270 -25.367 1.00 72.38 112 TYR A O 1
ATOM 875 N N . PHE A 1 113 ? 6.517 -6.107 -23.702 1.00 74.69 113 PHE A N 1
ATOM 876 C CA . PHE A 1 113 ? 6.144 -4.789 -24.214 1.00 74.69 113 PHE A CA 1
ATOM 877 C C . PHE A 1 113 ? 7.357 -3.883 -24.369 1.00 74.69 113 PHE A C 1
ATOM 879 O O . PHE A 1 113 ? 7.937 -3.437 -23.375 1.00 74.69 113 PHE A O 1
ATOM 886 N N . ILE A 1 114 ? 7.682 -3.541 -25.617 1.00 68.75 114 ILE A N 1
ATOM 887 C CA . ILE A 1 114 ? 8.770 -2.605 -25.937 1.00 68.75 114 ILE A CA 1
ATOM 888 C C . ILE A 1 114 ? 8.192 -1.230 -26.284 1.00 68.75 114 ILE A C 1
ATOM 890 O O . ILE A 1 114 ? 8.610 -0.230 -25.699 1.00 68.75 114 ILE A O 1
ATOM 894 N N . LYS A 1 115 ? 7.188 -1.162 -27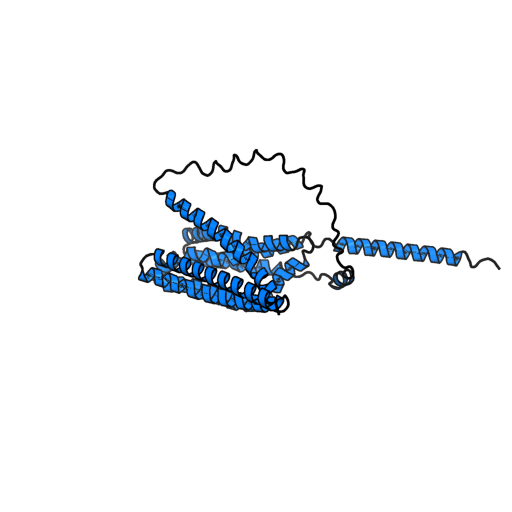.174 1.00 71.94 115 LYS A N 1
ATOM 895 C CA . LYS A 1 115 ? 6.594 0.116 -27.618 1.00 71.94 115 LYS A CA 1
ATOM 896 C C . LYS A 1 115 ? 5.635 0.686 -26.574 1.00 71.94 115 LYS A C 1
ATOM 898 O O . LYS A 1 115 ? 5.610 1.894 -26.350 1.00 71.94 115 LYS A O 1
ATOM 903 N N . ARG A 1 116 ? 4.850 -0.172 -25.911 1.00 77.12 116 ARG A N 1
ATOM 904 C CA . ARG A 1 116 ? 3.827 0.229 -24.921 1.00 77.12 116 ARG A CA 1
ATOM 905 C C . ARG A 1 116 ? 4.178 -0.157 -23.483 1.00 77.12 116 ARG A C 1
ATOM 907 O O . ARG A 1 116 ? 3.284 -0.335 -22.658 1.00 77.12 116 ARG A O 1
ATOM 914 N N . ARG A 1 117 ? 5.472 -0.249 -23.157 1.00 77.00 117 ARG A N 1
ATOM 915 C CA . ARG A 1 117 ? 5.961 -0.702 -21.843 1.00 77.00 117 ARG A CA 1
ATOM 916 C C . ARG A 1 117 ? 5.315 0.034 -20.668 1.00 77.00 117 ARG A C 1
ATOM 918 O O . ARG A 1 117 ? 4.793 -0.598 -19.758 1.00 77.00 117 ARG A O 1
ATOM 925 N N . ASN A 1 118 ? 5.310 1.365 -20.705 1.00 78.38 118 ASN A N 1
ATOM 926 C CA . ASN A 1 118 ? 4.771 2.176 -19.609 1.00 78.38 118 ASN A CA 1
ATOM 927 C C . ASN A 1 118 ? 3.249 2.023 -19.467 1.00 78.38 118 ASN A C 1
ATOM 929 O O . ASN A 1 118 ? 2.741 2.019 -18.350 1.00 78.38 118 ASN A O 1
ATOM 933 N N . LEU A 1 119 ? 2.529 1.827 -20.579 1.00 82.75 119 LEU A N 1
ATOM 934 C CA . LEU A 1 119 ? 1.090 1.553 -20.562 1.00 82.75 119 LEU A CA 1
ATOM 935 C C . LEU A 1 119 ? 0.798 0.188 -19.924 1.00 82.75 119 LEU A C 1
ATOM 937 O O . LEU A 1 119 ? -0.052 0.096 -19.044 1.00 82.75 119 LEU A O 1
ATOM 941 N N . ALA A 1 120 ? 1.521 -0.859 -20.329 1.00 81.25 120 ALA A N 1
ATOM 942 C CA . ALA A 1 120 ? 1.360 -2.202 -19.773 1.00 81.25 120 ALA A CA 1
ATOM 943 C C . ALA A 1 120 ? 1.664 -2.240 -18.263 1.00 81.25 120 ALA A C 1
ATOM 945 O O . ALA A 1 120 ? 0.940 -2.869 -17.487 1.00 81.25 120 ALA A O 1
ATOM 946 N N . GLN A 1 121 ? 2.686 -1.498 -17.832 1.00 80.75 121 GLN A N 1
ATOM 947 C CA . GLN A 1 121 ? 3.017 -1.336 -16.416 1.00 80.75 121 GLN A CA 1
ATOM 948 C C . GLN A 1 121 ? 1.923 -0.586 -15.650 1.00 80.75 121 GLN A C 1
ATOM 950 O O . GLN A 1 121 ? 1.510 -1.034 -14.581 1.00 80.75 121 GLN A O 1
ATOM 955 N N . ALA A 1 122 ? 1.397 0.508 -16.209 1.00 83.00 122 ALA A N 1
ATOM 956 C CA . ALA A 1 122 ? 0.305 1.257 -15.593 1.00 83.00 122 ALA A CA 1
ATOM 957 C C . ALA A 1 122 ? -0.960 0.396 -15.426 1.00 83.00 122 ALA A C 1
ATOM 959 O O . ALA A 1 122 ? -1.557 0.388 -14.350 1.00 83.00 122 ALA A O 1
ATOM 960 N N . ILE A 1 123 ? -1.330 -0.389 -16.446 1.00 89.56 123 ILE A N 1
ATOM 961 C CA . ILE A 1 123 ? -2.474 -1.317 -16.383 1.00 89.56 123 ILE A CA 1
ATOM 962 C C . ILE A 1 123 ? -2.246 -2.393 -15.313 1.00 89.56 123 ILE A C 1
ATOM 964 O O . ILE A 1 123 ? -3.149 -2.678 -14.523 1.00 89.56 123 ILE A O 1
ATOM 968 N N . THR A 1 124 ? -1.038 -2.950 -15.231 1.00 85.62 124 THR A N 1
ATOM 969 C CA . THR A 1 124 ? -0.682 -3.953 -14.212 1.00 85.62 124 THR A CA 1
ATOM 970 C C . THR A 1 124 ? -0.862 -3.400 -12.798 1.00 85.62 124 THR A C 1
ATOM 972 O O . THR A 1 124 ? -1.565 -3.995 -11.980 1.00 85.62 124 THR A O 1
ATOM 975 N N . ILE A 1 125 ? -0.310 -2.215 -12.528 1.00 82.81 125 ILE A N 1
ATOM 976 C CA . ILE A 1 125 ? -0.379 -1.563 -11.211 1.00 82.81 125 ILE A CA 1
ATOM 977 C C . ILE A 1 125 ? -1.813 -1.122 -10.877 1.00 82.81 125 ILE A C 1
ATOM 979 O O . ILE A 1 125 ? -2.244 -1.231 -9.726 1.00 82.81 125 ILE A O 1
ATOM 983 N N . SER A 1 126 ? -2.588 -0.679 -11.873 1.00 87.69 126 SER A N 1
ATOM 984 C CA . SER A 1 126 ? -3.977 -0.240 -11.675 1.00 87.69 126 SER A CA 1
ATOM 985 C C . SER A 1 126 ? -4.884 -1.334 -11.100 1.00 87.69 126 SER A C 1
ATOM 987 O O . SER A 1 126 ? -5.823 -1.022 -10.364 1.00 87.69 126 SER A O 1
ATOM 989 N N . GLY A 1 127 ? -4.556 -2.611 -11.344 1.00 86.62 127 GLY A N 1
ATOM 990 C CA . GLY A 1 127 ? -5.275 -3.753 -10.782 1.00 86.62 127 GLY A CA 1
ATOM 991 C C . GLY A 1 127 ? -5.393 -3.680 -9.264 1.00 86.62 127 GLY A C 1
ATOM 992 O O . GLY A 1 127 ? -6.464 -3.938 -8.726 1.00 86.62 127 GLY A O 1
ATOM 993 N N . GLY A 1 128 ? -4.346 -3.225 -8.571 1.00 85.12 128 GLY A N 1
ATOM 994 C CA . GLY A 1 128 ? -4.358 -3.116 -7.112 1.00 85.12 128 GLY A CA 1
ATOM 995 C C . GLY A 1 128 ? -5.371 -2.091 -6.589 1.00 85.12 128 GLY A C 1
ATOM 996 O O . GLY A 1 128 ? -5.999 -2.298 -5.550 1.00 85.12 128 GLY A O 1
ATOM 997 N N . GLN A 1 129 ? -5.597 -1.014 -7.346 1.00 87.44 129 GLN A N 1
ATOM 998 C CA . GLN A 1 129 ? -6.599 -0.001 -7.008 1.00 87.44 129 GLN A CA 1
ATOM 999 C C . GLN A 1 129 ? -8.013 -0.534 -7.217 1.00 87.44 129 GLN A C 1
ATOM 1001 O O . GLN A 1 129 ? -8.876 -0.335 -6.362 1.00 87.44 129 GLN A O 1
ATOM 1006 N N . LEU A 1 130 ? -8.226 -1.261 -8.316 1.00 89.81 130 LEU A N 1
ATOM 1007 C CA . LEU A 1 130 ? -9.495 -1.923 -8.592 1.00 89.81 130 LEU A CA 1
ATOM 1008 C C . LEU A 1 130 ? -9.817 -2.974 -7.519 1.00 89.81 130 LEU A C 1
ATOM 1010 O O . LEU A 1 130 ? -10.947 -3.036 -7.039 1.00 89.81 130 LEU A O 1
ATOM 1014 N N . GLY A 1 131 ? -8.814 -3.733 -7.073 1.00 87.62 131 GLY A N 1
ATOM 1015 C CA . GLY A 1 131 ? -8.953 -4.693 -5.980 1.00 87.62 131 GLY A CA 1
ATOM 1016 C C . GLY A 1 131 ? -9.366 -4.030 -4.668 1.00 87.62 131 GLY A C 1
ATOM 1017 O O . GLY A 1 131 ? -10.321 -4.453 -4.021 1.00 87.62 131 GLY A O 1
ATOM 1018 N N . GLY A 1 132 ? -8.713 -2.922 -4.318 1.00 87.25 132 GLY A N 1
ATOM 1019 C CA . GLY A 1 132 ? -9.083 -2.121 -3.151 1.00 87.25 132 GLY A CA 1
ATOM 1020 C C . GLY A 1 132 ? -10.494 -1.528 -3.203 1.00 87.25 132 GLY A C 1
ATOM 1021 O O . GLY A 1 132 ? -11.050 -1.235 -2.152 1.00 87.25 132 GLY A O 1
ATOM 1022 N N . LEU A 1 133 ? -11.074 -1.356 -4.392 1.00 88.50 133 LEU A N 1
ATOM 1023 C CA . LEU A 1 133 ? -12.430 -0.838 -4.571 1.00 88.50 133 LEU A CA 1
ATOM 1024 C C . LEU A 1 133 ? -13.491 -1.949 -4.526 1.00 88.50 133 LEU A C 1
ATOM 1026 O O . LEU A 1 133 ? -14.537 -1.774 -3.906 1.00 88.50 133 LEU A O 1
ATOM 1030 N N . LEU A 1 134 ? -13.234 -3.084 -5.184 1.00 90.75 134 LEU A N 1
ATOM 1031 C CA . LEU A 1 134 ? -14.221 -4.156 -5.367 1.00 90.75 134 LEU A CA 1
ATOM 1032 C C . LEU A 1 134 ? -14.340 -5.087 -4.159 1.00 90.75 134 LEU A C 1
ATOM 1034 O O . LEU A 1 134 ? -15.432 -5.546 -3.825 1.00 90.75 134 LEU A O 1
ATOM 1038 N N . PHE A 1 135 ? -13.217 -5.392 -3.514 1.00 90.00 135 PHE A N 1
ATOM 1039 C CA . PHE A 1 135 ? -13.175 -6.448 -2.511 1.00 90.00 135 PHE A CA 1
ATOM 1040 C C . PHE A 1 135 ? -13.694 -6.054 -1.128 1.00 90.00 135 PHE A C 1
ATOM 1042 O O . PHE A 1 135 ? -14.329 -6.905 -0.519 1.00 90.00 135 PHE A O 1
ATOM 1049 N N . PRO A 1 136 ? -13.510 -4.827 -0.598 1.00 90.88 136 PRO A N 1
ATOM 1050 C CA . PRO A 1 136 ? -14.087 -4.497 0.705 1.00 90.88 136 PRO A CA 1
ATOM 1051 C C . PRO A 1 136 ? -15.623 -4.641 0.746 1.00 90.88 136 PRO A C 1
ATOM 1053 O O . PRO A 1 136 ? -16.122 -5.279 1.675 1.00 90.88 136 PRO A O 1
ATOM 1056 N N . PRO A 1 137 ? -16.395 -4.173 -0.262 1.00 91.44 137 PRO A N 1
ATOM 1057 C CA . PRO A 1 137 ? -17.826 -4.474 -0.341 1.00 91.44 137 PRO A CA 1
ATOM 1058 C C . PRO A 1 137 ? -18.125 -5.975 -0.456 1.00 91.44 137 PRO A C 1
ATOM 1060 O O . PRO A 1 137 ? -19.041 -6.466 0.203 1.00 91.44 137 PRO A O 1
ATOM 1063 N N . LEU A 1 138 ? -17.338 -6.717 -1.246 1.00 91.25 138 LEU A N 1
ATOM 1064 C CA . LEU A 1 138 ? -17.472 -8.172 -1.376 1.00 91.25 138 LEU A CA 1
ATOM 1065 C C . LEU A 1 138 ? -17.243 -8.887 -0.035 1.00 91.25 138 LEU A C 1
ATOM 1067 O O . LEU A 1 138 ? -18.027 -9.753 0.336 1.00 91.25 138 LEU A O 1
ATOM 1071 N N . TYR A 1 139 ? -16.208 -8.515 0.715 1.00 91.50 139 TYR A N 1
ATOM 1072 C CA . TYR A 1 139 ? -15.919 -9.070 2.038 1.00 91.50 139 TYR A CA 1
ATOM 1073 C C . TYR A 1 139 ? -17.036 -8.745 3.022 1.00 91.50 139 TYR A C 1
ATOM 1075 O O . TYR A 1 139 ? -17.471 -9.629 3.754 1.00 91.50 139 TYR A O 1
ATOM 1083 N N . GLY A 1 140 ? -17.562 -7.518 2.981 1.00 88.44 140 GLY A N 1
ATOM 1084 C CA . GLY A 1 140 ? -18.710 -7.128 3.798 1.00 88.44 140 GLY A CA 1
ATOM 1085 C C . GLY A 1 140 ? -19.943 -7.981 3.504 1.00 88.44 140 GLY A C 1
ATOM 1086 O O . GLY A 1 140 ? -20.621 -8.422 4.429 1.00 88.44 140 GLY A O 1
ATOM 1087 N N . TYR A 1 141 ? -20.197 -8.276 2.227 1.00 91.94 141 TYR A N 1
ATOM 1088 C CA . TYR A 1 141 ? -21.265 -9.186 1.816 1.00 91.94 141 TYR A CA 1
ATOM 1089 C C . TYR A 1 141 ? -21.029 -10.624 2.310 1.00 91.94 141 TYR A C 1
ATOM 1091 O O . TYR A 1 141 ? -21.927 -11.216 2.904 1.00 91.94 141 TYR A O 1
ATOM 1099 N N . LEU A 1 142 ? -19.820 -11.168 2.130 1.00 90.88 142 LEU A N 1
ATOM 1100 C CA . LEU A 1 142 ? -19.483 -12.533 2.552 1.00 90.88 142 LEU A CA 1
ATOM 1101 C C . LEU A 1 142 ? -19.616 -12.726 4.066 1.00 90.88 142 LEU A C 1
ATOM 1103 O O . LEU A 1 142 ? -20.181 -13.724 4.502 1.00 90.88 142 LEU A O 1
ATOM 1107 N N . ILE A 1 143 ? -19.140 -11.765 4.861 1.00 91.06 143 ILE A N 1
ATOM 1108 C CA . ILE A 1 143 ? -19.256 -11.811 6.326 1.00 91.06 143 ILE A CA 1
ATOM 1109 C C . ILE A 1 143 ? -20.723 -11.718 6.756 1.00 91.06 143 ILE A C 1
ATOM 1111 O O . ILE A 1 143 ? -21.117 -12.373 7.716 1.00 91.06 143 ILE A O 1
ATOM 1115 N N . ARG A 1 144 ? -21.537 -10.913 6.062 1.00 91.31 144 ARG A N 1
ATOM 1116 C CA . ARG A 1 144 ? -22.961 -10.760 6.385 1.00 91.31 144 ARG A CA 1
ATOM 1117 C C . ARG A 1 144 ? -23.757 -12.039 6.127 1.00 91.31 144 ARG A C 1
ATOM 1119 O O . ARG A 1 144 ? -24.634 -12.350 6.924 1.00 91.31 144 ARG A O 1
ATOM 1126 N N . GLU A 1 145 ? -23.472 -12.736 5.031 1.00 94.38 145 GLU A N 1
ATOM 1127 C CA . GLU A 1 145 ? -24.237 -13.917 4.615 1.00 94.38 145 GLU A CA 1
ATOM 1128 C C . GLU A 1 145 ? -23.742 -15.208 5.283 1.00 94.38 145 GLU A C 1
ATOM 1130 O O . GLU A 1 145 ? -24.541 -16.008 5.759 1.00 94.38 145 GLU A O 1
ATOM 1135 N N . TYR A 1 146 ? -22.422 -15.401 5.350 1.00 91.94 146 TYR A N 1
ATOM 1136 C CA . TYR A 1 146 ? -21.802 -16.645 5.824 1.00 91.94 146 TYR A CA 1
ATOM 1137 C C . TYR A 1 146 ? -21.192 -16.520 7.229 1.00 91.94 146 TYR A C 1
ATOM 1139 O O . TYR A 1 146 ? -20.765 -17.505 7.818 1.00 91.94 146 TYR A O 1
ATOM 1147 N N . GLY A 1 147 ? -21.146 -15.317 7.803 1.00 91.50 147 GLY A N 1
ATOM 1148 C CA . GLY A 1 147 ? -20.493 -15.070 9.086 1.00 91.50 147 GLY A CA 1
ATOM 1149 C C . GLY A 1 147 ? -18.978 -14.875 8.970 1.00 91.50 147 GLY A C 1
ATOM 1150 O O . GLY A 1 147 ? -18.365 -15.012 7.911 1.00 91.50 147 GLY A O 1
ATOM 1151 N N . LEU A 1 148 ? -18.351 -14.515 10.095 1.00 90.69 148 LEU A N 1
ATOM 1152 C CA . LEU A 1 148 ? -16.939 -14.117 10.136 1.00 90.69 148 LEU A CA 1
ATOM 1153 C C . LEU A 1 148 ? -15.982 -15.253 9.741 1.00 90.69 148 LEU A C 1
ATOM 1155 O O . LEU A 1 148 ? -15.085 -15.042 8.931 1.00 90.69 148 LEU A O 1
ATOM 1159 N N . GLN A 1 149 ? -16.166 -16.447 10.311 1.00 92.31 149 GLN A N 1
ATOM 1160 C CA . GLN A 1 149 ? -15.246 -17.576 10.123 1.00 92.31 149 GLN A CA 1
ATOM 1161 C C . GLN A 1 149 ? -15.304 -18.123 8.692 1.00 92.31 149 GLN A C 1
ATOM 1163 O O . GLN A 1 149 ? -14.269 -18.230 8.031 1.00 92.31 149 GLN A O 1
ATOM 1168 N N . ASP A 1 150 ? -16.509 -18.385 8.187 1.00 90.44 150 ASP A N 1
ATOM 1169 C CA . ASP A 1 150 ? -16.700 -18.904 6.832 1.00 90.44 150 ASP A CA 1
ATOM 1170 C C . ASP A 1 150 ? -16.363 -17.837 5.782 1.00 90.44 150 ASP A C 1
ATOM 1172 O O . ASP A 1 150 ? -15.733 -18.138 4.766 1.00 90.44 150 ASP A O 1
ATOM 1176 N N . GLY A 1 151 ? -16.664 -16.564 6.065 1.00 90.88 151 GLY A N 1
ATOM 1177 C CA . GLY A 1 151 ? -16.224 -15.432 5.252 1.00 90.88 151 GLY A CA 1
ATOM 1178 C C . GLY A 1 151 ? -14.700 -15.377 5.115 1.00 90.88 151 GLY A C 1
ATOM 1179 O O . GLY A 1 151 ? -14.188 -15.274 4.000 1.00 90.88 151 GLY A O 1
ATOM 1180 N N . MET A 1 152 ? -13.954 -15.522 6.217 1.00 89.94 152 MET A N 1
ATOM 1181 C CA . MET A 1 152 ? -12.486 -15.578 6.179 1.00 89.94 152 MET A CA 1
ATOM 1182 C C . MET A 1 152 ? -11.977 -16.759 5.346 1.00 89.94 152 MET A C 1
ATOM 1184 O O . MET A 1 152 ? -11.083 -16.572 4.517 1.00 89.94 152 MET A O 1
ATOM 1188 N N . LEU A 1 153 ? -12.565 -17.948 5.499 1.00 93.12 153 LEU A N 1
ATOM 1189 C CA . LEU A 1 153 ? -12.183 -19.124 4.715 1.00 93.12 153 LEU A CA 1
ATOM 1190 C C . LEU A 1 153 ? -12.405 -18.905 3.208 1.00 93.12 153 LEU A C 1
ATOM 1192 O O . LEU A 1 153 ? -11.508 -19.176 2.405 1.00 93.12 153 LEU A O 1
ATOM 1196 N N . LEU A 1 154 ? -13.558 -18.348 2.825 1.00 92.81 154 LEU A N 1
ATOM 1197 C CA . LEU A 1 154 ? -13.876 -18.015 1.434 1.00 92.81 154 LEU A CA 1
ATOM 1198 C C . LEU A 1 154 ? -12.915 -16.971 0.867 1.00 92.81 154 LEU A C 1
ATOM 1200 O O . LEU A 1 154 ? -12.411 -17.141 -0.245 1.00 92.81 154 LEU A O 1
ATOM 1204 N N . THR A 1 155 ? -12.595 -15.924 1.635 1.00 90.62 155 THR A N 1
ATOM 1205 C CA . THR A 1 155 ? -11.578 -14.961 1.197 1.00 90.62 155 THR A CA 1
ATOM 1206 C C . THR A 1 155 ? -10.217 -15.624 1.015 1.00 90.62 155 THR A C 1
ATOM 1208 O O . THR A 1 155 ? -9.570 -15.372 0.002 1.00 90.62 155 THR A O 1
ATOM 1211 N N . GLY A 1 156 ? -9.798 -16.536 1.898 1.00 89.06 156 GLY A N 1
ATOM 1212 C CA . GLY A 1 156 ? -8.581 -17.336 1.719 1.00 89.06 156 GLY A CA 1
ATOM 1213 C C . GLY A 1 156 ? -8.583 -18.129 0.406 1.00 89.06 156 GLY A C 1
ATOM 1214 O O . GLY A 1 156 ? -7.601 -18.097 -0.336 1.00 89.06 156 GLY A O 1
ATOM 1215 N N . GLY A 1 157 ? -9.718 -18.742 0.059 1.00 91.12 157 GLY A N 1
ATOM 1216 C CA . GLY A 1 157 ? -9.926 -19.404 -1.231 1.00 91.12 157 GLY A CA 1
ATOM 1217 C C . GLY A 1 157 ? -9.747 -18.465 -2.429 1.00 91.12 157 GLY A C 1
ATOM 1218 O O . GLY A 1 157 ? -9.090 -18.827 -3.406 1.00 91.12 157 GLY A O 1
ATOM 1219 N N . ILE A 1 158 ? -10.246 -17.228 -2.345 1.00 90.50 158 ILE A N 1
ATOM 1220 C CA . ILE A 1 158 ? -10.037 -16.230 -3.403 1.00 90.50 158 ILE A CA 1
ATOM 1221 C C . ILE A 1 158 ? -8.546 -15.898 -3.550 1.00 90.50 158 ILE A C 1
ATOM 1223 O O . ILE A 1 158 ? -8.034 -15.896 -4.669 1.00 90.50 158 ILE A O 1
ATOM 1227 N N . HIS A 1 159 ? -7.819 -15.717 -2.446 1.00 88.69 159 HIS A N 1
ATOM 1228 C CA . HIS A 1 159 ? -6.381 -15.432 -2.485 1.00 88.69 159 HIS A CA 1
ATOM 1229 C C . HIS A 1 159 ? -5.543 -16.593 -3.035 1.00 88.69 159 HIS A C 1
ATOM 1231 O O . HIS A 1 159 ? -4.550 -16.346 -3.720 1.00 88.69 159 HIS A O 1
ATOM 1237 N N . LEU A 1 160 ? -5.951 -17.851 -2.834 1.00 89.88 160 LEU A N 1
ATOM 1238 C CA . LEU A 1 160 ? -5.261 -19.009 -3.424 1.00 89.88 160 LEU A CA 1
ATOM 1239 C C . LEU A 1 160 ? -5.251 -18.982 -4.962 1.00 89.88 160 LEU A C 1
ATOM 1241 O O . LEU A 1 160 ? -4.329 -19.526 -5.573 1.00 89.88 160 LEU A O 1
ATOM 1245 N N . ASN A 1 161 ? -6.195 -18.280 -5.604 1.00 88.69 161 ASN A N 1
ATOM 1246 C CA . ASN A 1 161 ? -6.193 -18.097 -7.060 1.00 88.69 161 ASN A CA 1
ATOM 1247 C C . ASN A 1 161 ? -4.958 -17.335 -7.568 1.00 88.69 161 ASN A C 1
ATOM 1249 O O . ASN A 1 161 ? -4.615 -17.465 -8.744 1.00 88.69 161 ASN A O 1
ATOM 1253 N N . ILE A 1 162 ? -4.232 -16.614 -6.702 1.00 85.94 162 ILE A N 1
ATOM 1254 C CA . ILE A 1 162 ? -2.942 -16.002 -7.056 1.00 85.94 162 ILE A CA 1
ATOM 1255 C C . ILE A 1 162 ? -1.957 -17.066 -7.564 1.00 85.94 162 ILE A C 1
ATOM 1257 O O . ILE A 1 162 ? -1.215 -16.799 -8.505 1.00 85.94 162 ILE A O 1
ATOM 1261 N N . ILE A 1 163 ? -1.974 -18.285 -7.011 1.00 85.56 163 ILE A N 1
ATOM 1262 C CA . ILE A 1 163 ? -1.084 -19.372 -7.450 1.00 85.56 163 ILE A CA 1
ATOM 1263 C C . ILE A 1 163 ? -1.406 -19.774 -8.895 1.00 85.56 163 ILE A C 1
ATOM 1265 O O . ILE A 1 163 ? -0.501 -19.907 -9.720 1.00 85.56 163 ILE A O 1
ATOM 1269 N N . ALA A 1 164 ? -2.691 -19.915 -9.229 1.00 85.94 164 ALA A N 1
ATOM 1270 C CA . ALA A 1 164 ? -3.126 -20.238 -10.586 1.00 85.94 164 ALA A CA 1
ATOM 1271 C C . ALA A 1 164 ? -2.750 -19.128 -11.584 1.00 85.94 164 ALA A C 1
ATOM 1273 O O . ALA A 1 164 ? -2.243 -19.416 -12.670 1.00 85.94 164 ALA A O 1
ATOM 1274 N N . LEU A 1 165 ? -2.920 -17.860 -11.195 1.00 84.94 165 LEU A N 1
ATOM 1275 C CA . LEU A 1 165 ? -2.514 -16.710 -12.007 1.00 84.94 165 LEU A CA 1
ATOM 1276 C C . LEU A 1 165 ? -0.989 -16.641 -12.186 1.00 84.94 165 LEU A C 1
ATOM 1278 O O . LEU A 1 165 ? -0.514 -16.344 -13.282 1.00 84.94 165 LEU A O 1
ATOM 1282 N N . ALA A 1 166 ? -0.215 -16.992 -11.156 1.00 79.19 166 ALA A N 1
ATOM 1283 C CA . ALA A 1 166 ? 1.243 -17.036 -11.220 1.00 79.19 166 ALA A CA 1
ATOM 1284 C C . ALA A 1 166 ? 1.760 -18.104 -12.198 1.00 79.19 166 ALA A C 1
ATOM 1286 O O . ALA A 1 166 ? 2.747 -17.871 -12.897 1.00 79.19 166 ALA A O 1
ATOM 1287 N N . ILE A 1 167 ? 1.072 -19.245 -12.320 1.00 83.69 167 ILE A N 1
ATOM 1288 C CA . ILE A 1 167 ? 1.412 -20.282 -13.310 1.00 83.69 167 ILE A CA 1
ATOM 1289 C C . ILE A 1 167 ? 1.277 -19.752 -14.747 1.00 83.69 167 ILE A C 1
ATOM 1291 O O . ILE A 1 167 ? 2.011 -20.202 -15.632 1.00 83.69 167 ILE A O 1
ATOM 1295 N N . LEU A 1 168 ? 0.392 -18.780 -14.990 1.00 82.38 168 LEU A N 1
ATOM 1296 C CA . LEU A 1 168 ? 0.201 -18.176 -16.311 1.00 82.38 168 LEU A CA 1
ATOM 1297 C C . LEU A 1 168 ? 1.345 -17.226 -16.705 1.00 82.38 168 LEU A C 1
ATOM 1299 O O . LEU A 1 168 ? 1.590 -17.015 -17.892 1.00 82.38 168 LEU A O 1
ATOM 1303 N N . LEU A 1 169 ? 2.103 -16.715 -15.730 1.00 74.31 169 LEU A N 1
ATOM 1304 C CA . LEU A 1 169 ? 3.222 -15.784 -15.925 1.00 74.31 169 LEU A CA 1
ATOM 1305 C C . LEU A 1 169 ? 4.517 -16.470 -16.416 1.00 74.31 169 LEU A C 1
ATOM 1307 O O . LEU A 1 169 ? 5.618 -15.962 -16.205 1.00 74.31 169 LEU A O 1
ATOM 1311 N N . ARG A 1 170 ? 4.425 -17.629 -17.084 1.00 70.62 170 ARG A N 1
ATOM 1312 C CA . ARG A 1 170 ? 5.607 -18.349 -17.584 1.00 70.62 170 ARG A CA 1
ATOM 1313 C C . ARG A 1 170 ? 6.352 -17.525 -18.649 1.00 70.62 170 ARG A C 1
ATOM 1315 O O . ARG A 1 170 ? 5.749 -17.146 -19.659 1.00 70.62 170 ARG A O 1
ATOM 1322 N N . PRO A 1 171 ? 7.669 -17.294 -18.489 1.00 61.72 171 PRO A N 1
ATOM 1323 C CA . PRO A 1 171 ? 8.472 -16.669 -19.530 1.00 61.72 171 PRO A CA 1
ATOM 1324 C C . PRO A 1 171 ? 8.576 -17.624 -20.723 1.00 61.72 171 PRO A C 1
ATOM 1326 O O . PRO A 1 171 ? 9.103 -18.733 -20.613 1.00 61.72 171 PRO A O 1
ATOM 1329 N N . LYS A 1 172 ? 8.056 -17.211 -21.881 1.00 58.75 172 LYS A N 1
ATOM 1330 C CA . LYS A 1 172 ? 8.297 -17.900 -23.149 1.00 58.75 172 LYS A CA 1
ATOM 1331 C C . LYS A 1 172 ? 9.746 -17.595 -23.536 1.0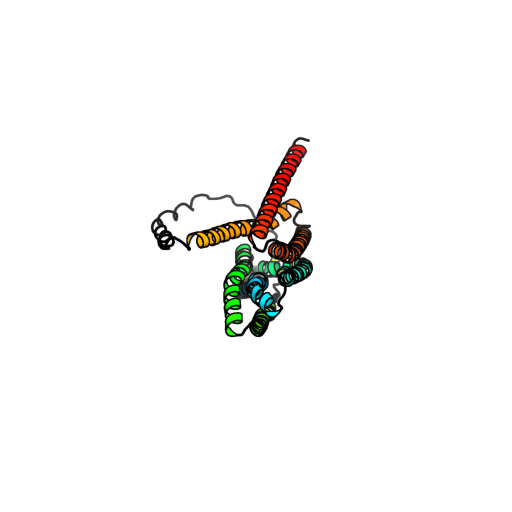0 58.75 172 LYS A C 1
ATOM 1333 O O . LYS A 1 172 ? 10.182 -16.458 -23.373 1.00 58.75 172 LYS A O 1
ATOM 1338 N N . ARG A 1 173 ? 10.513 -18.597 -23.985 1.00 51.16 173 ARG A N 1
ATOM 1339 C CA . ARG A 1 173 ? 11.905 -18.398 -24.425 1.00 51.16 173 ARG A CA 1
ATOM 1340 C C . ARG A 1 173 ? 11.912 -17.508 -25.668 1.00 51.16 173 ARG A C 1
ATOM 1342 O O . ARG A 1 173 ? 11.816 -18.004 -26.783 1.00 51.16 173 ARG A O 1
ATOM 1349 N N . ILE A 1 174 ? 11.972 -16.200 -25.464 1.00 56.19 174 ILE A N 1
ATOM 1350 C CA . ILE A 1 174 ? 12.302 -15.238 -26.509 1.00 56.19 174 ILE A CA 1
ATOM 1351 C C . ILE A 1 174 ? 13.810 -15.383 -26.721 1.00 56.19 174 ILE A C 1
ATOM 1353 O O . ILE A 1 174 ? 14.572 -15.377 -25.752 1.00 56.19 174 ILE A O 1
ATOM 1357 N N . ASN A 1 175 ? 14.243 -15.609 -27.960 1.00 46.75 175 ASN A N 1
ATOM 1358 C CA . ASN A 1 175 ? 15.655 -15.791 -28.270 1.00 46.75 175 ASN A CA 1
ATOM 1359 C C . ASN A 1 175 ? 16.350 -14.424 -28.158 1.00 46.75 175 ASN A C 1
ATOM 1361 O O . ASN A 1 175 ? 16.277 -13.595 -29.056 1.00 46.75 175 ASN A O 1
ATOM 1365 N N . ILE A 1 176 ? 16.966 -14.154 -27.003 1.00 51.94 176 ILE A N 1
ATOM 1366 C CA . ILE A 1 176 ? 17.567 -12.851 -26.661 1.00 51.94 176 ILE A CA 1
ATOM 1367 C C . ILE A 1 176 ? 18.673 -12.457 -27.662 1.00 51.94 176 ILE A C 1
ATOM 1369 O O . ILE A 1 176 ? 18.930 -11.269 -27.855 1.00 51.94 176 ILE A O 1
ATOM 1373 N N . MET A 1 177 ? 19.272 -13.436 -28.352 1.00 40.09 177 MET A N 1
ATOM 1374 C CA . MET A 1 177 ? 20.298 -13.220 -29.378 1.00 40.09 177 MET A CA 1
ATOM 1375 C C . MET A 1 177 ? 19.811 -12.337 -30.538 1.00 40.09 177 MET A C 1
ATOM 1377 O O . MET A 1 177 ? 20.579 -11.509 -31.023 1.00 40.09 177 MET A O 1
ATOM 1381 N N . THR A 1 178 ? 18.536 -12.423 -30.932 1.00 49.38 178 THR A N 1
ATOM 1382 C CA . THR A 1 178 ? 17.982 -11.603 -32.024 1.00 49.38 178 THR A CA 1
ATOM 1383 C C . THR A 1 178 ? 17.800 -10.133 -31.617 1.00 49.38 178 THR A C 1
ATOM 1385 O O . THR A 1 178 ? 17.903 -9.236 -32.447 1.00 49.38 178 THR A O 1
ATOM 1388 N N . LEU A 1 179 ? 17.590 -9.858 -30.322 1.00 50.31 179 LEU A N 1
ATOM 1389 C CA . LEU A 1 179 ? 17.381 -8.502 -29.789 1.00 50.31 179 LEU A CA 1
ATOM 1390 C C . LEU A 1 179 ? 18.691 -7.746 -29.518 1.00 50.31 179 LEU A C 1
ATOM 1392 O O . LEU A 1 179 ? 18.694 -6.515 -29.510 1.00 50.31 179 LEU A O 1
ATOM 1396 N N . ILE A 1 180 ? 19.796 -8.461 -29.284 1.00 45.50 180 ILE A N 1
ATOM 1397 C CA . ILE A 1 180 ? 21.127 -7.855 -29.109 1.00 45.50 180 ILE A CA 1
ATOM 1398 C C . ILE A 1 180 ? 21.732 -7.490 -30.471 1.00 45.50 180 ILE A C 1
ATOM 1400 O O . ILE A 1 180 ? 22.346 -6.432 -30.591 1.00 45.50 180 ILE A O 1
ATOM 1404 N N . GLN A 1 181 ? 21.482 -8.292 -31.513 1.00 42.53 181 GLN A N 1
ATOM 1405 C CA . GLN A 1 181 ? 21.989 -8.012 -32.860 1.00 42.53 181 GLN A CA 1
ATOM 1406 C C . GLN A 1 181 ? 21.302 -6.804 -33.530 1.00 42.53 181 GLN A C 1
ATOM 1408 O O . GLN A 1 181 ? 21.892 -6.170 -34.396 1.00 42.53 181 GLN A O 1
ATOM 1413 N N . GLY A 1 182 ? 20.100 -6.423 -33.080 1.00 42.66 182 GLY A N 1
ATOM 1414 C CA . GLY A 1 182 ? 19.405 -5.201 -33.510 1.00 42.66 182 GLY A CA 1
ATOM 1415 C C . GLY A 1 182 ? 19.769 -3.937 -32.719 1.00 42.66 182 GLY A C 1
ATOM 1416 O O . GLY A 1 182 ? 19.068 -2.934 -32.828 1.00 42.66 182 GLY A O 1
ATOM 1417 N N . LYS A 1 183 ? 20.808 -3.979 -31.871 1.00 39.94 183 LYS A N 1
ATOM 1418 C CA . LYS A 1 183 ? 21.172 -2.889 -30.950 1.00 39.94 183 LYS A CA 1
ATOM 1419 C C . LYS A 1 183 ? 22.556 -2.295 -31.228 1.00 39.94 183 LYS A C 1
ATOM 1421 O O . LYS A 1 183 ? 23.297 -1.982 -30.299 1.00 39.94 183 LYS A O 1
ATOM 1426 N N . ILE A 1 184 ? 22.864 -2.086 -32.504 1.00 40.53 184 ILE A N 1
ATOM 1427 C CA . ILE A 1 184 ? 23.787 -1.036 -32.945 1.00 40.53 184 ILE A CA 1
ATOM 1428 C C . ILE A 1 184 ? 23.024 -0.199 -33.966 1.00 40.53 184 ILE A C 1
ATOM 1430 O O . ILE A 1 184 ? 23.167 -0.395 -35.157 1.00 40.53 184 ILE A O 1
ATOM 1434 N N . ASP A 1 185 ? 22.145 0.665 -33.469 1.00 31.59 185 ASP A N 1
ATOM 1435 C CA . ASP A 1 185 ? 21.880 1.961 -34.084 1.00 31.59 185 ASP A CA 1
ATOM 1436 C C . ASP A 1 185 ? 21.302 2.874 -33.002 1.00 31.59 185 ASP A C 1
ATOM 1438 O O . ASP A 1 185 ? 20.243 2.637 -32.412 1.00 31.59 185 ASP A O 1
ATOM 1442 N N . SER A 1 186 ? 22.093 3.883 -32.659 1.00 29.62 186 SER A N 1
ATOM 1443 C CA . SER A 1 186 ? 21.756 4.928 -31.700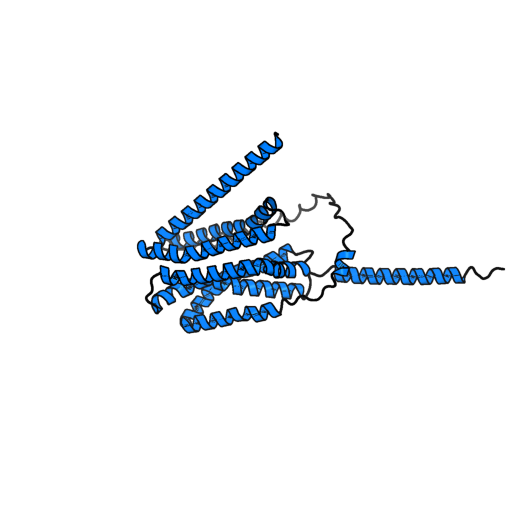 1.00 29.62 186 SER A CA 1
ATOM 1444 C C . SER A 1 186 ? 20.486 5.667 -32.141 1.00 29.62 186 SER A C 1
ATOM 1446 O O . SER A 1 186 ? 20.323 5.937 -33.331 1.00 29.62 186 SER A O 1
ATOM 1448 N N . PRO A 1 187 ? 19.597 6.084 -31.222 1.00 31.34 187 PRO A N 1
ATOM 1449 C CA . PRO A 1 187 ? 18.476 6.924 -31.604 1.00 31.34 187 PRO A CA 1
ATOM 1450 C C . PRO A 1 187 ? 18.993 8.316 -31.987 1.00 31.34 187 PRO A C 1
ATOM 1452 O O . PRO A 1 187 ? 19.392 9.108 -31.132 1.00 31.34 187 PRO A O 1
ATOM 1455 N N . HIS A 1 188 ? 18.947 8.631 -33.280 1.00 27.77 188 HIS A N 1
ATOM 1456 C CA . HIS A 1 188 ? 18.934 10.012 -33.743 1.00 27.77 188 HIS A CA 1
ATOM 1457 C C . HIS A 1 188 ? 17.637 10.666 -33.253 1.00 27.77 188 HIS A C 1
ATOM 1459 O O . HIS A 1 188 ? 16.542 10.338 -33.711 1.00 27.77 188 HIS A O 1
ATOM 1465 N N . VAL A 1 189 ? 17.761 11.612 -32.321 1.00 32.09 189 VAL A N 1
ATOM 1466 C CA . VAL A 1 189 ? 16.693 12.567 -32.014 1.00 32.09 189 VAL A CA 1
ATOM 1467 C C . VAL A 1 189 ? 16.482 13.421 -33.259 1.00 32.09 189 VAL A C 1
ATOM 1469 O O . VAL A 1 189 ? 17.293 14.283 -33.587 1.00 32.09 189 VAL A O 1
ATOM 1472 N N . SER A 1 190 ? 15.396 13.149 -33.975 1.00 27.05 190 SER A N 1
ATOM 1473 C CA . SER A 1 190 ? 14.893 14.009 -35.039 1.00 27.05 190 SER A CA 1
ATOM 1474 C C . SER A 1 190 ? 13.962 15.036 -34.401 1.00 27.05 190 SER A C 1
ATOM 1476 O O . SER A 1 190 ? 12.833 14.737 -34.016 1.00 27.05 190 SER A O 1
ATOM 1478 N N . THR A 1 191 ? 14.447 16.264 -34.256 1.00 40.28 191 THR A N 1
ATOM 1479 C CA . THR A 1 191 ? 13.591 17.441 -34.124 1.00 40.28 191 THR A CA 1
ATOM 1480 C C . THR A 1 191 ? 12.943 17.716 -35.473 1.00 40.28 191 THR A C 1
ATOM 1482 O O . THR A 1 191 ? 13.603 18.243 -36.366 1.00 40.28 191 THR A O 1
ATOM 1485 N N . SER A 1 192 ? 11.658 17.405 -35.626 1.00 32.88 192 SER A N 1
ATOM 1486 C CA . SER A 1 192 ? 10.832 18.054 -36.644 1.00 32.88 192 SER A CA 1
ATOM 1487 C C . SER A 1 192 ? 9.335 17.991 -36.323 1.00 32.88 192 SER A C 1
ATOM 1489 O O . SER A 1 192 ? 8.756 16.944 -36.052 1.00 32.88 192 SER A O 1
ATOM 1491 N N . ASN A 1 193 ? 8.743 19.184 -36.418 1.00 29.05 193 ASN A N 1
ATOM 1492 C CA . ASN A 1 193 ? 7.340 19.495 -36.695 1.00 29.05 193 ASN A CA 1
ATOM 1493 C C . ASN A 1 193 ? 6.349 19.481 -35.523 1.00 29.05 193 ASN A C 1
ATOM 1495 O O . ASN A 1 193 ? 5.367 18.742 -35.461 1.00 29.05 193 ASN A O 1
ATOM 1499 N N . ILE A 1 194 ? 6.550 20.475 -34.653 1.00 42.28 194 ILE A N 1
ATOM 1500 C CA . ILE A 1 194 ? 5.478 21.178 -33.940 1.00 42.28 194 ILE A CA 1
ATOM 1501 C C . ILE A 1 194 ? 4.699 22.011 -34.973 1.00 42.28 194 ILE A C 1
ATOM 1503 O O . ILE A 1 194 ? 4.975 23.194 -35.153 1.00 42.28 194 ILE A O 1
ATOM 1507 N N . SER A 1 195 ? 3.756 21.397 -35.689 1.00 36.62 195 SER A N 1
ATOM 1508 C CA . SER A 1 195 ? 2.824 22.158 -36.545 1.00 36.62 195 SER A CA 1
ATOM 1509 C C . SER A 1 195 ? 1.542 21.438 -36.986 1.00 36.62 195 SER A C 1
ATOM 1511 O O . SER A 1 195 ? 0.747 22.059 -37.676 1.00 36.62 195 SER A O 1
ATOM 1513 N N . GLU A 1 196 ? 1.239 20.216 -36.525 1.00 42.47 196 GLU A N 1
ATOM 1514 C CA . GLU A 1 196 ? -0.027 19.537 -36.904 1.00 42.47 196 GLU A CA 1
ATOM 1515 C C . GLU A 1 196 ? -0.883 19.023 -35.735 1.00 42.47 196 GLU A C 1
ATOM 1517 O O . GLU A 1 196 ? -1.877 18.332 -35.930 1.00 42.47 196 GLU A O 1
ATOM 1522 N N . ARG A 1 197 ? -0.601 19.436 -34.493 1.00 36.62 197 ARG A N 1
ATOM 1523 C CA . ARG A 1 197 ? -1.479 19.144 -33.340 1.00 36.62 197 ARG A CA 1
ATOM 1524 C C . ARG A 1 197 ? -2.436 20.300 -33.011 1.00 36.62 197 ARG A C 1
ATOM 1526 O O . ARG A 1 197 ? -2.650 20.612 -31.843 1.00 36.62 197 ARG A O 1
ATOM 1533 N N . LYS A 1 198 ? -2.981 20.957 -34.044 1.00 40.12 198 LYS A N 1
ATOM 1534 C CA . LYS A 1 198 ? -3.901 22.107 -33.916 1.00 40.12 198 LYS A CA 1
ATOM 1535 C C . LYS A 1 198 ? -5.274 21.944 -34.583 1.00 40.12 198 LYS A C 1
ATOM 1537 O O . LYS A 1 198 ? -5.980 22.927 -34.740 1.00 40.12 198 LYS A O 1
ATOM 1542 N N . GLN A 1 199 ? -5.702 20.718 -34.880 1.00 42.94 199 GLN A N 1
ATOM 1543 C CA . GLN A 1 199 ? -7.076 20.439 -35.322 1.00 42.94 199 GLN A CA 1
ATOM 1544 C C . GLN A 1 199 ? -7.615 19.143 -34.700 1.00 42.94 199 GLN A C 1
ATOM 1546 O O . GLN A 1 199 ? -7.804 18.153 -35.384 1.00 42.94 199 GLN A O 1
ATOM 1551 N N . MET A 1 200 ? -7.812 19.146 -33.378 1.00 36.47 200 MET A N 1
ATOM 1552 C CA . MET A 1 200 ? -8.836 18.367 -32.642 1.00 36.47 200 MET A CA 1
ATOM 1553 C C . MET A 1 200 ? -9.025 18.976 -31.229 1.00 36.47 200 MET A C 1
ATOM 1555 O O . MET A 1 200 ? -9.100 18.263 -30.233 1.00 36.47 200 MET A O 1
ATOM 1559 N N . ILE A 1 201 ? -9.026 20.313 -31.121 1.00 45.78 201 ILE A N 1
ATOM 1560 C CA . ILE A 1 201 ? -9.401 21.061 -29.895 1.00 45.78 201 ILE A CA 1
ATOM 1561 C C . ILE A 1 201 ? -10.488 22.095 -30.247 1.00 45.78 201 ILE A C 1
ATOM 1563 O O . ILE A 1 201 ? -10.611 23.150 -29.647 1.00 45.78 201 ILE A O 1
ATOM 1567 N N . GLU A 1 202 ? -11.310 21.789 -31.243 1.00 47.38 202 GLU A N 1
ATOM 1568 C CA . GLU A 1 202 ? -12.515 22.557 -31.533 1.00 47.38 202 GLU A CA 1
ATOM 1569 C C . GLU A 1 202 ? -13.617 21.534 -31.800 1.00 47.38 202 GLU A C 1
ATOM 1571 O O . GLU A 1 202 ? -13.425 20.618 -32.599 1.00 47.38 202 GLU A O 1
ATOM 1576 N N . ASN A 1 203 ? -14.713 21.653 -31.050 1.00 41.62 203 ASN A N 1
ATOM 1577 C CA . ASN A 1 203 ? -15.828 20.708 -30.894 1.00 41.62 203 ASN A CA 1
ATOM 1578 C C . ASN A 1 203 ? -15.639 19.632 -29.815 1.00 41.62 203 ASN A C 1
ATOM 1580 O O . ASN A 1 203 ? -15.538 18.438 -30.096 1.00 41.62 203 ASN A O 1
ATOM 1584 N N . ASN A 1 204 ? -15.671 20.064 -28.552 1.00 44.34 204 ASN A N 1
ATOM 1585 C CA . ASN A 1 204 ? -16.401 19.333 -27.508 1.00 44.34 204 ASN A CA 1
ATOM 1586 C C . ASN A 1 204 ? -16.764 20.244 -26.320 1.00 44.34 204 ASN A C 1
ATOM 1588 O O . ASN A 1 204 ? -16.563 19.884 -25.162 1.00 44.34 204 ASN A O 1
ATOM 1592 N N . ASP A 1 205 ? -17.377 21.394 -26.615 1.00 49.03 205 ASP A N 1
ATOM 1593 C CA . ASP A 1 205 ? -18.072 22.210 -25.606 1.00 49.03 205 ASP A CA 1
ATOM 1594 C C . ASP A 1 205 ? -19.475 21.673 -25.246 1.00 49.03 205 ASP A C 1
ATOM 1596 O O . ASP A 1 205 ? -20.181 22.271 -24.443 1.00 49.03 205 ASP A O 1
ATOM 1600 N N . ASP A 1 206 ? -19.845 20.470 -25.707 1.00 47.84 206 ASP A N 1
ATOM 1601 C CA . ASP A 1 206 ? -21.150 19.853 -25.408 1.00 47.84 206 ASP A CA 1
ATOM 1602 C C . ASP A 1 206 ? -21.095 18.685 -24.405 1.00 47.84 206 ASP A C 1
ATOM 1604 O O . ASP A 1 206 ? -22.083 17.976 -24.198 1.00 47.84 206 ASP A O 1
ATOM 1608 N N . LYS A 1 207 ? -19.965 18.469 -23.714 1.00 46.03 207 LYS A N 1
ATOM 1609 C CA . LYS A 1 207 ? -19.873 17.460 -22.630 1.00 46.03 207 LYS A CA 1
ATOM 1610 C C . LYS A 1 207 ? -19.442 17.997 -21.264 1.00 46.03 207 LYS A C 1
ATOM 1612 O O . LYS A 1 207 ? -19.258 17.210 -20.338 1.00 46.03 207 LYS A O 1
ATOM 1617 N N . MET A 1 208 ? -19.414 19.319 -21.083 1.00 42.09 208 MET A N 1
ATOM 1618 C CA . MET A 1 208 ? -19.325 19.961 -19.758 1.00 42.09 208 MET A CA 1
ATOM 1619 C C . MET A 1 208 ? -20.692 20.315 -19.142 1.00 42.09 208 MET A C 1
ATOM 1621 O O . MET A 1 208 ? -20.753 20.953 -18.097 1.00 42.09 208 MET A O 1
ATOM 1625 N N . MET A 1 209 ? -21.795 19.824 -19.717 1.00 46.56 209 MET A N 1
ATOM 1626 C CA . MET A 1 209 ? -23.154 19.972 -19.165 1.00 46.56 209 MET A CA 1
ATOM 1627 C C . MET A 1 209 ? -23.691 18.715 -18.449 1.00 46.56 209 MET A C 1
ATOM 1629 O O . MET A 1 209 ? -24.782 18.751 -17.893 1.00 46.56 209 MET A O 1
ATOM 1633 N N . ALA A 1 210 ? -22.919 17.621 -18.366 1.00 44.12 210 ALA A N 1
ATOM 1634 C CA . ALA A 1 210 ? -23.312 16.403 -17.634 1.00 44.12 210 ALA A CA 1
ATOM 1635 C C . ALA A 1 210 ? -22.569 16.189 -16.297 1.00 44.12 210 ALA A C 1
ATOM 1637 O O . ALA A 1 210 ? -22.856 15.229 -15.589 1.00 44.12 210 ALA A O 1
ATOM 1638 N N . SER A 1 211 ? -21.649 17.086 -15.912 1.00 42.59 211 SER A N 1
ATOM 1639 C CA . SER A 1 211 ? -20.988 17.047 -14.591 1.00 42.59 211 SER A CA 1
ATOM 1640 C C . SER A 1 211 ? -21.694 17.907 -13.534 1.00 42.59 211 SER A C 1
ATOM 1642 O O . SER A 1 211 ? -21.449 17.736 -12.342 1.00 42.59 211 SER A O 1
ATOM 1644 N N . ASN A 1 212 ? -22.611 18.789 -13.945 1.00 34.50 212 ASN A N 1
ATOM 1645 C CA . ASN A 1 212 ? -23.389 19.637 -13.033 1.00 34.50 212 ASN A CA 1
ATOM 1646 C C . ASN A 1 212 ? -24.651 18.937 -12.487 1.00 34.50 212 ASN A C 1
ATOM 1648 O O . ASN A 1 212 ? -25.328 19.471 -11.613 1.00 34.50 212 ASN A O 1
ATOM 1652 N N . GLY A 1 213 ? -24.946 17.718 -12.958 1.00 37.81 213 GLY A N 1
ATOM 1653 C CA . GLY A 1 213 ? -26.066 16.896 -12.486 1.00 37.81 213 GLY A CA 1
ATOM 1654 C C . GLY A 1 213 ? -25.767 16.051 -11.243 1.00 37.81 213 GLY A C 1
ATOM 1655 O O . GLY A 1 213 ? -26.698 15.568 -10.610 1.00 37.81 213 GLY A O 1
ATOM 1656 N N . MET A 1 214 ? -24.495 15.888 -10.854 1.00 41.69 214 MET A N 1
ATOM 1657 C CA . MET A 1 214 ? -24.130 15.098 -9.666 1.00 41.69 214 MET A CA 1
ATOM 1658 C C . MET A 1 214 ? -24.123 15.926 -8.369 1.00 41.69 214 MET A C 1
ATOM 1660 O O . MET A 1 214 ? -24.013 15.364 -7.284 1.00 41.69 214 MET A O 1
ATOM 1664 N N . PHE A 1 215 ? -24.252 17.255 -8.478 1.00 46.12 215 PHE A N 1
ATOM 1665 C CA . PHE A 1 215 ? -24.158 18.182 -7.343 1.00 46.12 215 PHE A CA 1
ATOM 1666 C C . PHE A 1 215 ? -25.513 18.704 -6.841 1.00 46.12 215 PHE A C 1
ATOM 1668 O O . PHE A 1 215 ? -25.606 19.180 -5.712 1.00 46.12 215 PHE A O 1
ATOM 1675 N N . ASN A 1 216 ? -26.581 18.580 -7.633 1.00 39.28 216 ASN A N 1
ATOM 1676 C CA . ASN A 1 216 ? -27.899 19.097 -7.270 1.00 39.28 216 ASN A CA 1
ATOM 1677 C C . ASN A 1 216 ? -28.855 17.975 -6.880 1.00 39.28 216 ASN A C 1
ATOM 1679 O O . ASN A 1 216 ? -29.700 17.539 -7.656 1.00 39.28 216 ASN A O 1
ATOM 1683 N N . GLY A 1 217 ? -28.742 17.549 -5.626 1.00 49.28 217 GLY A N 1
ATOM 1684 C CA . GLY A 1 217 ? -29.772 16.730 -5.007 1.00 49.28 217 GLY A CA 1
ATOM 1685 C C . GLY A 1 217 ? -29.298 15.992 -3.775 1.00 49.28 217 GLY A C 1
ATOM 1686 O O . GLY A 1 217 ? -29.248 14.770 -3.803 1.00 49.28 217 GLY A O 1
ATOM 1687 N N . MET A 1 218 ? -29.013 16.678 -2.662 1.00 42.91 218 MET A N 1
ATOM 1688 C CA . MET A 1 218 ? -29.089 15.963 -1.388 1.00 42.91 218 MET A CA 1
ATOM 1689 C C . MET A 1 218 ? -29.417 16.855 -0.200 1.00 42.91 218 MET A C 1
ATOM 1691 O O . MET A 1 218 ? -28.646 17.715 0.216 1.00 42.91 218 MET A O 1
ATOM 1695 N N . LYS A 1 219 ? -30.614 16.608 0.334 1.00 42.25 219 LYS A N 1
ATOM 1696 C CA . LYS A 1 219 ? -31.240 17.293 1.459 1.00 42.25 219 LYS A CA 1
ATOM 1697 C C . LYS A 1 219 ? -30.283 17.469 2.638 1.00 42.25 219 LYS A C 1
ATOM 1699 O O . LYS A 1 219 ? -29.678 16.527 3.139 1.00 42.25 219 LYS A O 1
ATOM 1704 N N . ARG A 1 220 ? -30.233 18.722 3.068 1.00 51.94 220 ARG A N 1
ATOM 1705 C CA . ARG A 1 220 ? -29.514 19.307 4.192 1.00 51.94 220 ARG A CA 1
ATOM 1706 C C . ARG A 1 220 ? -29.996 18.697 5.514 1.00 51.94 220 ARG A C 1
ATOM 1708 O O . ARG A 1 220 ? -31.160 18.865 5.856 1.00 51.94 220 ARG A O 1
ATOM 1715 N N . SER A 1 221 ? -29.110 17.959 6.190 1.00 49.81 221 SER A N 1
ATOM 1716 C CA . SER A 1 221 ? -28.883 17.960 7.657 1.00 49.81 221 SER A CA 1
ATOM 1717 C C . SER A 1 221 ? -28.078 16.733 8.151 1.00 49.81 221 SER A C 1
ATOM 1719 O O . SER A 1 221 ? -27.632 16.729 9.293 1.00 49.81 221 SER A O 1
ATOM 1721 N N . SER A 1 222 ? -27.824 15.720 7.308 1.00 54.94 222 SER A N 1
ATOM 1722 C CA . SER A 1 222 ? -26.889 14.603 7.608 1.00 54.94 222 SER A CA 1
ATOM 1723 C C . SER A 1 222 ? -25.957 14.239 6.437 1.00 54.94 222 SER A C 1
ATOM 1725 O O . SER A 1 222 ? -25.041 13.439 6.595 1.00 54.94 222 SER A O 1
ATOM 1727 N N . SER A 1 223 ? -26.170 14.844 5.263 1.00 54.06 223 SER A N 1
ATOM 1728 C CA . SER A 1 223 ? -25.405 14.637 4.024 1.00 54.06 223 SER A CA 1
ATOM 1729 C C . SER A 1 223 ? -24.124 15.471 3.934 1.00 54.06 223 SER A C 1
ATOM 1731 O O . SER A 1 223 ? -23.182 15.052 3.268 1.00 54.06 223 SER A O 1
ATOM 1733 N N . GLU A 1 224 ? -24.060 16.621 4.616 1.00 56.38 224 GLU A N 1
ATOM 1734 C CA . GLU A 1 224 ? -22.911 17.534 4.546 1.00 56.38 224 GLU A CA 1
ATOM 1735 C C . GLU A 1 224 ? -21.630 16.830 5.008 1.00 56.38 224 GLU A C 1
ATOM 1737 O O . GLU A 1 224 ? -20.629 16.844 4.303 1.00 56.38 224 GLU A O 1
ATOM 1742 N N . THR A 1 225 ? -21.655 16.102 6.127 1.00 67.19 225 THR A N 1
ATOM 1743 C CA . THR A 1 225 ? -20.466 15.411 6.656 1.00 67.19 225 THR A CA 1
ATOM 1744 C C . THR A 1 225 ? -19.980 14.277 5.746 1.00 67.19 225 THR A C 1
ATOM 1746 O O . THR A 1 225 ? -18.777 14.061 5.623 1.00 67.19 225 THR A O 1
ATOM 1749 N N . TYR A 1 226 ? -20.888 13.581 5.057 1.00 77.38 226 TYR A N 1
ATOM 1750 C CA . TYR A 1 226 ? -20.527 12.491 4.146 1.00 77.38 226 TYR A CA 1
ATOM 1751 C C . TYR A 1 226 ? -19.738 12.996 2.929 1.00 77.38 226 TYR A C 1
ATOM 1753 O O . TYR A 1 226 ? -18.722 12.407 2.555 1.00 77.38 226 TYR A O 1
ATOM 1761 N N . TRP A 1 227 ? -20.142 14.136 2.363 1.00 82.69 227 TRP A N 1
ATOM 1762 C CA . TRP A 1 227 ? -19.422 14.753 1.249 1.00 82.69 227 TRP A CA 1
ATOM 1763 C C . TRP A 1 227 ? -18.013 15.207 1.628 1.00 82.69 227 TRP A C 1
ATOM 1765 O O . TRP A 1 227 ? -17.097 15.055 0.822 1.00 82.69 227 TRP A O 1
ATOM 1775 N N . HIS A 1 228 ? -17.802 15.676 2.862 1.00 80.06 228 HIS A N 1
ATOM 1776 C CA . HIS A 1 228 ? -16.459 16.004 3.350 1.00 80.06 228 HIS A CA 1
ATOM 1777 C C . HIS A 1 228 ? -15.545 14.771 3.368 1.00 80.06 228 HIS A C 1
ATOM 1779 O O . HIS A 1 228 ? -14.390 14.870 2.959 1.00 80.06 228 HIS A O 1
ATOM 1785 N N . PHE A 1 229 ? -16.054 13.596 3.756 1.00 78.81 229 PHE A N 1
ATOM 1786 C CA . PHE A 1 229 ? -15.278 12.351 3.707 1.00 78.81 229 PHE A CA 1
ATOM 1787 C C . PHE A 1 229 ? -14.961 11.902 2.276 1.00 78.81 229 PHE A C 1
ATOM 1789 O O . PHE A 1 229 ? -13.852 11.426 2.024 1.00 78.81 229 PHE A O 1
ATOM 1796 N N . ILE A 1 230 ? -15.888 12.082 1.328 1.00 85.88 230 ILE A N 1
ATOM 1797 C CA . ILE A 1 230 ? -15.628 11.796 -0.094 1.00 85.88 230 ILE A CA 1
ATOM 1798 C C . ILE A 1 230 ? -14.544 12.730 -0.640 1.00 85.88 230 ILE A C 1
ATOM 1800 O O . ILE A 1 230 ? -13.575 12.257 -1.232 1.00 85.88 230 ILE A O 1
ATOM 1804 N N . LEU A 1 231 ? -14.680 14.040 -0.423 1.00 88.44 231 LEU A N 1
ATOM 1805 C CA . LEU A 1 231 ? -13.711 15.034 -0.892 1.00 88.44 231 LEU A CA 1
ATOM 1806 C C . LEU A 1 231 ? -12.326 14.798 -0.285 1.00 88.44 231 LEU A C 1
ATOM 1808 O O . LEU A 1 231 ? -11.330 14.806 -1.008 1.00 88.44 231 LEU A O 1
ATOM 1812 N N . PHE A 1 232 ? -12.273 14.513 1.017 1.00 84.94 232 PHE A N 1
ATOM 1813 C CA . PHE A 1 232 ? -11.047 14.113 1.700 1.00 84.94 232 PHE A CA 1
ATOM 1814 C C . PHE A 1 232 ? -10.427 12.862 1.059 1.00 84.94 232 PHE A C 1
ATOM 1816 O O . PHE A 1 232 ? -9.249 12.869 0.719 1.00 84.94 232 PHE A O 1
ATOM 1823 N N . SER A 1 233 ? -11.225 11.823 0.795 1.00 85.44 233 SER A N 1
ATOM 1824 C CA . SER A 1 233 ? -10.744 10.578 0.176 1.00 85.44 233 SER A CA 1
ATOM 1825 C C . SER A 1 233 ? -10.179 10.794 -1.231 1.00 85.44 233 SER A C 1
ATOM 1827 O O . SER A 1 233 ? -9.153 10.208 -1.579 1.00 85.44 233 SER A O 1
ATOM 1829 N N . ILE A 1 234 ? -10.811 11.652 -2.040 1.00 90.00 234 ILE A N 1
ATOM 1830 C CA . ILE A 1 234 ? -10.313 12.016 -3.375 1.00 90.00 234 ILE A CA 1
ATOM 1831 C C . ILE A 1 234 ? -8.984 12.769 -3.257 1.00 90.00 234 ILE A C 1
ATOM 1833 O O . ILE A 1 234 ? -8.025 12.427 -3.950 1.00 90.00 234 ILE A O 1
ATOM 1837 N N . ALA A 1 235 ? -8.902 13.756 -2.360 1.00 88.62 235 ALA A N 1
ATOM 1838 C CA . ALA A 1 235 ? -7.688 14.539 -2.146 1.00 88.62 235 ALA A CA 1
ATOM 1839 C C . ALA A 1 235 ? -6.513 13.656 -1.692 1.00 88.62 235 ALA A C 1
ATOM 1841 O O . ALA A 1 235 ? -5.430 13.722 -2.279 1.00 88.62 235 ALA A O 1
ATOM 1842 N N . THR A 1 236 ? -6.741 12.775 -0.714 1.00 83.69 236 THR A N 1
ATOM 1843 C CA . THR A 1 236 ? -5.743 11.799 -0.253 1.00 83.69 236 THR A CA 1
ATOM 1844 C C . THR A 1 236 ? -5.384 10.785 -1.344 1.00 83.69 236 THR A C 1
ATOM 1846 O O . THR A 1 236 ? -4.236 10.358 -1.443 1.00 83.69 236 THR A O 1
ATOM 1849 N N . GLY A 1 237 ? -6.332 10.411 -2.207 1.00 85.25 237 GLY A N 1
ATOM 1850 C CA . GLY A 1 237 ? -6.074 9.529 -3.347 1.00 85.25 237 GLY A CA 1
ATOM 1851 C C . GLY A 1 237 ? -5.125 10.150 -4.376 1.00 85.25 237 GLY A C 1
ATOM 1852 O O . GLY A 1 237 ? -4.189 9.488 -4.832 1.00 85.25 237 GLY A O 1
ATOM 1853 N N . ILE A 1 238 ? -5.328 11.429 -4.710 1.00 88.00 238 ILE A N 1
ATOM 1854 C CA . ILE A 1 238 ? -4.457 12.177 -5.629 1.00 88.00 238 ILE A CA 1
ATOM 1855 C C . ILE A 1 238 ? -3.057 12.339 -5.028 1.00 88.00 238 ILE A C 1
ATOM 1857 O O . ILE A 1 238 ? -2.064 12.081 -5.713 1.00 88.00 238 ILE A O 1
ATOM 1861 N N . SER A 1 239 ? -2.965 12.721 -3.749 1.00 85.75 239 SER A N 1
ATOM 1862 C CA . SER A 1 239 ? -1.671 12.908 -3.085 1.00 85.75 239 SER A CA 1
ATOM 1863 C C . SER A 1 239 ? -0.887 11.598 -2.983 1.00 85.75 239 SER A C 1
ATOM 1865 O O . SER A 1 239 ? 0.287 11.559 -3.358 1.00 85.75 239 SER A O 1
ATOM 1867 N N . ALA A 1 240 ? -1.537 10.502 -2.581 1.00 82.00 240 ALA A N 1
ATOM 1868 C CA . ALA A 1 240 ? -0.920 9.180 -2.535 1.00 82.00 240 ALA A CA 1
ATOM 1869 C C . ALA A 1 240 ? -0.425 8.735 -3.921 1.00 82.00 240 ALA A C 1
ATOM 1871 O O . ALA A 1 240 ? 0.696 8.240 -4.044 1.00 82.00 240 ALA A O 1
ATOM 1872 N N . GLY A 1 241 ? -1.221 8.953 -4.975 1.00 80.44 241 GLY A N 1
ATOM 1873 C CA . GLY A 1 241 ? -0.819 8.659 -6.353 1.00 80.44 241 GLY A CA 1
ATOM 1874 C C . GLY A 1 241 ? 0.445 9.414 -6.777 1.00 80.44 241 GLY A C 1
ATOM 1875 O O . GLY A 1 241 ? 1.345 8.820 -7.374 1.00 80.44 241 GLY A O 1
ATOM 1876 N N . GLY A 1 242 ? 0.546 10.694 -6.407 1.00 82.88 242 GLY A N 1
ATOM 1877 C CA . GLY A 1 242 ? 1.740 11.507 -6.637 1.00 82.88 242 GLY A CA 1
ATOM 1878 C C . GLY A 1 242 ? 2.982 10.950 -5.937 1.00 82.88 242 GLY A C 1
ATOM 1879 O O . GLY A 1 242 ? 4.031 10.829 -6.569 1.00 82.88 242 GLY A O 1
ATOM 1880 N N . ILE A 1 243 ? 2.858 10.540 -4.670 1.00 83.06 243 ILE A N 1
ATOM 1881 C CA . ILE A 1 243 ? 3.963 9.939 -3.906 1.00 83.06 243 ILE A CA 1
ATOM 1882 C C . ILE A 1 243 ? 4.461 8.663 -4.599 1.00 83.06 243 ILE A C 1
ATOM 1884 O O . ILE A 1 243 ? 5.648 8.553 -4.900 1.00 83.06 243 ILE A O 1
ATOM 1888 N N . PHE A 1 244 ? 3.564 7.735 -4.948 1.00 78.75 244 PHE A N 1
ATOM 1889 C CA . PHE A 1 244 ? 3.954 6.484 -5.613 1.00 78.75 244 PHE A CA 1
ATOM 1890 C C . PHE A 1 244 ? 4.618 6.694 -6.984 1.00 78.75 244 PHE A C 1
ATOM 1892 O O . PHE A 1 244 ? 5.476 5.898 -7.366 1.00 78.75 244 PHE A O 1
ATOM 1899 N N . ALA A 1 245 ? 4.254 7.750 -7.719 1.00 79.69 245 ALA A N 1
ATOM 1900 C CA . ALA A 1 245 ? 4.861 8.075 -9.011 1.00 79.69 245 ALA A CA 1
ATOM 1901 C C . ALA A 1 245 ? 6.227 8.776 -8.876 1.00 79.69 245 ALA A C 1
ATOM 1903 O O . ALA A 1 245 ? 7.149 8.510 -9.652 1.00 79.69 245 ALA A O 1
ATOM 1904 N N . LEU A 1 246 ? 6.369 9.673 -7.897 1.00 83.44 246 LEU A N 1
ATOM 1905 C CA . LEU A 1 246 ? 7.567 10.500 -7.735 1.00 83.44 246 LEU A CA 1
ATOM 1906 C C . LEU A 1 246 ? 8.678 9.791 -6.960 1.00 83.44 246 LEU A C 1
ATOM 1908 O O . LEU A 1 246 ? 9.843 9.970 -7.309 1.00 83.44 246 LEU A O 1
ATOM 1912 N N . THR A 1 247 ? 8.356 8.967 -5.958 1.00 85.12 247 THR A N 1
ATOM 1913 C CA . THR A 1 247 ? 9.368 8.312 -5.111 1.00 85.12 247 THR A CA 1
ATOM 1914 C C . THR A 1 247 ? 10.401 7.512 -5.918 1.00 85.12 247 THR A C 1
ATOM 1916 O O . THR A 1 247 ? 11.590 7.768 -5.733 1.00 85.12 247 THR A O 1
ATOM 1919 N N . PRO A 1 248 ? 10.027 6.616 -6.856 1.00 81.56 248 PRO A N 1
ATOM 1920 C CA . PRO A 1 248 ? 11.010 5.887 -7.660 1.00 81.56 248 PRO A CA 1
ATOM 1921 C C . PRO A 1 248 ? 11.871 6.816 -8.527 1.00 81.56 248 PRO A C 1
ATOM 1923 O O . PRO A 1 248 ? 13.068 6.599 -8.668 1.00 81.56 248 PRO A O 1
ATOM 1926 N N . THR A 1 249 ? 11.282 7.877 -9.080 1.00 82.44 249 THR A N 1
ATOM 1927 C CA . THR A 1 249 ? 11.999 8.840 -9.931 1.00 82.44 249 THR A CA 1
ATOM 1928 C C . THR A 1 249 ? 13.066 9.582 -9.128 1.00 82.44 249 THR A C 1
ATOM 1930 O O . THR A 1 249 ? 14.238 9.576 -9.489 1.00 82.44 249 THR A O 1
ATOM 1933 N N . VAL A 1 250 ? 12.682 10.126 -7.972 1.00 85.81 250 VAL A N 1
ATOM 1934 C CA . VAL A 1 250 ? 13.583 10.870 -7.084 1.00 85.81 250 VAL A CA 1
ATOM 1935 C C . VAL A 1 250 ? 14.713 9.979 -6.562 1.00 85.81 250 VAL A C 1
ATOM 1937 O O . VAL A 1 250 ? 15.870 10.392 -6.524 1.00 85.81 250 VAL A O 1
ATOM 1940 N N . VAL A 1 251 ? 14.406 8.737 -6.184 1.00 84.56 251 VAL A N 1
ATOM 1941 C CA . VAL A 1 251 ? 15.418 7.785 -5.702 1.00 84.56 251 VAL A CA 1
ATOM 1942 C C . VAL A 1 251 ? 16.408 7.417 -6.807 1.00 84.56 251 VAL A C 1
ATOM 1944 O O . VAL A 1 251 ? 17.605 7.331 -6.533 1.00 84.56 251 VAL A O 1
ATOM 1947 N N . ALA A 1 252 ? 15.941 7.227 -8.045 1.00 80.38 252 ALA A N 1
ATOM 1948 C CA . ALA A 1 252 ? 16.814 6.956 -9.186 1.00 80.38 252 ALA A CA 1
ATOM 1949 C C . ALA A 1 252 ? 17.758 8.131 -9.476 1.00 80.38 252 ALA A C 1
ATOM 1951 O O . ALA A 1 252 ? 18.949 7.904 -9.690 1.00 80.38 252 ALA A O 1
ATOM 1952 N N . ASP A 1 253 ? 17.251 9.363 -9.408 1.00 82.38 253 ASP A N 1
ATOM 1953 C CA . ASP A 1 253 ? 18.043 10.576 -9.635 1.00 82.38 253 ASP A CA 1
ATOM 1954 C C . ASP A 1 253 ? 19.138 10.769 -8.571 1.00 82.38 253 ASP A C 1
ATOM 1956 O O . ASP A 1 253 ? 20.228 11.245 -8.888 1.00 82.38 253 ASP A O 1
ATOM 1960 N N . PHE A 1 254 ? 18.882 10.382 -7.314 1.00 81.44 254 PHE A N 1
ATOM 1961 C CA . PHE A 1 254 ? 19.854 10.527 -6.223 1.00 81.44 254 PHE A CA 1
ATOM 1962 C C . PHE A 1 254 ? 20.849 9.372 -6.104 1.00 81.44 254 PHE A C 1
ATOM 1964 O O . PHE A 1 254 ? 22.024 9.603 -5.823 1.00 81.44 254 PHE A O 1
ATOM 1971 N N . MET A 1 255 ? 20.388 8.129 -6.250 1.00 83.06 255 MET A N 1
ATOM 1972 C CA . MET A 1 255 ? 21.214 6.941 -5.998 1.00 83.06 255 MET A CA 1
ATOM 1973 C C . MET A 1 255 ? 21.901 6.411 -7.258 1.00 83.06 255 MET A C 1
ATOM 1975 O O . MET A 1 255 ? 22.804 5.577 -7.155 1.00 83.06 255 MET A O 1
ATOM 1979 N N . GLY A 1 256 ? 21.472 6.869 -8.435 1.00 76.88 256 GLY A N 1
ATOM 1980 C CA . GLY A 1 256 ? 21.853 6.277 -9.708 1.00 76.88 256 GLY A CA 1
ATOM 1981 C C . GLY A 1 256 ? 21.183 4.918 -9.938 1.00 76.88 256 GLY A C 1
ATOM 1982 O O . GLY A 1 256 ? 20.644 4.277 -9.032 1.00 76.88 256 GLY A O 1
ATOM 1983 N N . ILE A 1 257 ? 21.215 4.463 -11.189 1.00 77.31 257 ILE A N 1
ATOM 1984 C CA . ILE A 1 257 ? 20.509 3.248 -11.628 1.00 77.31 257 ILE A CA 1
ATOM 1985 C C . ILE A 1 257 ? 21.116 1.980 -10.997 1.00 77.31 257 ILE A C 1
ATOM 1987 O O . ILE A 1 257 ? 20.388 1.017 -10.744 1.00 77.31 257 ILE A O 1
ATOM 1991 N N . ASP A 1 258 ? 22.414 1.996 -10.681 1.00 78.31 258 ASP A N 1
ATOM 1992 C CA . ASP A 1 258 ? 23.144 0.842 -10.140 1.00 78.31 258 ASP A CA 1
ATOM 1993 C C . ASP A 1 258 ? 22.675 0.470 -8.727 1.00 78.31 258 ASP A C 1
ATOM 1995 O O . ASP A 1 258 ? 22.417 -0.699 -8.431 1.00 78.31 258 ASP A O 1
ATOM 1999 N N . ASN A 1 259 ? 22.469 1.475 -7.870 1.00 79.56 259 ASN A N 1
ATOM 2000 C CA . ASN A 1 259 ? 22.031 1.279 -6.486 1.00 79.56 259 ASN A CA 1
ATOM 2001 C C . ASN A 1 259 ? 20.510 1.390 -6.309 1.00 79.56 259 ASN A C 1
ATOM 2003 O O . ASN A 1 259 ? 19.995 1.096 -5.227 1.00 79.56 259 ASN A O 1
ATOM 2007 N N . PHE A 1 260 ? 19.775 1.764 -7.363 1.00 80.50 260 PHE A N 1
ATOM 2008 C CA . PHE A 1 260 ? 18.333 2.014 -7.330 1.00 80.50 260 PHE A CA 1
ATOM 2009 C C . PHE A 1 260 ? 17.532 0.876 -6.683 1.00 80.50 260 PHE A C 1
ATOM 2011 O O . PHE A 1 260 ? 16.675 1.105 -5.830 1.00 80.50 260 PHE A O 1
ATOM 2018 N N . ARG A 1 261 ? 17.833 -0.373 -7.058 1.00 74.56 261 ARG A N 1
ATOM 2019 C CA . ARG A 1 261 ? 17.117 -1.556 -6.550 1.00 74.56 261 ARG A CA 1
ATOM 2020 C C . ARG A 1 261 ? 17.328 -1.759 -5.049 1.00 74.56 261 ARG A C 1
ATOM 2022 O O . ARG A 1 261 ? 16.372 -2.067 -4.344 1.00 74.56 261 ARG A O 1
ATOM 2029 N N . SER A 1 262 ? 18.561 -1.565 -4.576 1.00 81.56 262 SER A N 1
ATOM 2030 C CA . SER A 1 262 ? 18.905 -1.672 -3.153 1.00 81.56 262 SER A CA 1
ATOM 2031 C C . SER A 1 262 ? 18.220 -0.566 -2.345 1.00 81.56 262 SER A C 1
ATOM 2033 O O . SER A 1 262 ? 17.554 -0.845 -1.348 1.00 81.56 262 SER A O 1
ATOM 2035 N N . ALA A 1 263 ? 18.280 0.677 -2.838 1.00 83.94 263 ALA A N 1
ATOM 2036 C CA . ALA A 1 263 ? 17.651 1.832 -2.202 1.00 83.94 263 ALA A CA 1
ATOM 2037 C C . ALA A 1 263 ? 16.125 1.678 -2.081 1.00 83.94 263 ALA A C 1
ATOM 2039 O O . ALA A 1 263 ? 15.563 1.885 -1.005 1.00 83.94 263 ALA A O 1
ATOM 2040 N N . MET A 1 264 ? 15.455 1.244 -3.154 1.00 82.94 264 MET A N 1
ATOM 2041 C CA . MET A 1 264 ? 14.014 0.976 -3.131 1.00 82.94 264 MET A CA 1
ATOM 2042 C C . MET A 1 264 ? 13.648 -0.166 -2.174 1.00 82.94 264 MET A C 1
ATOM 2044 O O . MET A 1 264 ? 12.654 -0.058 -1.460 1.00 82.94 264 MET A O 1
ATOM 2048 N N . GLY A 1 265 ? 14.454 -1.231 -2.106 1.00 78.62 265 GLY A N 1
ATOM 2049 C CA . GLY A 1 265 ? 14.237 -2.324 -1.153 1.00 78.62 265 GLY A CA 1
ATOM 2050 C C . GLY A 1 265 ? 14.298 -1.850 0.303 1.00 78.62 265 GLY A C 1
ATOM 2051 O O . GLY A 1 265 ? 13.402 -2.157 1.090 1.00 78.62 265 GLY A O 1
ATOM 2052 N N . ILE A 1 266 ? 15.313 -1.054 0.652 1.00 83.69 266 ILE A N 1
ATOM 2053 C CA . ILE A 1 266 ? 15.458 -0.475 1.998 1.00 83.69 266 ILE A CA 1
ATOM 2054 C C . ILE A 1 266 ? 14.286 0.464 2.324 1.00 83.69 266 ILE A C 1
ATOM 2056 O O . ILE A 1 266 ? 13.737 0.400 3.423 1.00 83.69 266 ILE A O 1
ATOM 2060 N N . LEU A 1 267 ? 13.853 1.302 1.378 1.00 84.69 267 LEU A N 1
ATOM 2061 C CA . LEU A 1 267 ? 12.693 2.180 1.570 1.00 84.69 267 LEU A CA 1
ATOM 2062 C C . LEU A 1 267 ? 11.413 1.394 1.879 1.00 84.69 267 LEU A C 1
ATOM 2064 O O . LEU A 1 267 ? 10.695 1.732 2.820 1.00 84.69 267 LEU A O 1
ATOM 2068 N N . VAL A 1 268 ? 11.149 0.321 1.130 1.00 82.00 268 VAL A N 1
ATOM 2069 C CA . VAL A 1 268 ? 9.969 -0.533 1.339 1.00 82.00 268 VAL A CA 1
ATOM 2070 C C . VAL A 1 268 ? 10.029 -1.251 2.691 1.00 82.00 268 VAL A C 1
ATOM 2072 O O . VAL A 1 268 ? 8.998 -1.368 3.355 1.00 82.00 268 VAL A O 1
ATOM 2075 N N . LEU A 1 269 ? 11.220 -1.659 3.151 1.00 83.19 269 LEU A N 1
ATOM 2076 C CA . LEU A 1 269 ? 11.394 -2.213 4.498 1.00 83.19 269 LEU A CA 1
ATOM 2077 C C . LEU A 1 269 ? 10.923 -1.238 5.579 1.00 83.19 269 LEU A C 1
ATOM 2079 O O . LEU A 1 269 ? 10.080 -1.595 6.406 1.00 83.19 269 LEU A O 1
ATOM 2083 N N . PHE A 1 270 ? 11.443 -0.007 5.559 1.00 87.31 270 PHE A N 1
ATOM 2084 C CA . PHE A 1 270 ? 11.079 1.027 6.532 1.00 87.31 270 PHE A CA 1
ATOM 2085 C C . PHE A 1 270 ? 9.603 1.417 6.444 1.00 87.31 270 PHE A C 1
ATOM 2087 O O . PHE A 1 270 ? 8.959 1.634 7.477 1.00 87.31 270 PHE A O 1
ATOM 2094 N N . GLN A 1 271 ? 9.047 1.456 5.231 1.00 84.50 271 GLN A N 1
ATOM 2095 C CA . GLN A 1 271 ? 7.617 1.659 5.033 1.00 84.50 271 GLN A CA 1
ATOM 2096 C C . GLN A 1 271 ? 6.812 0.557 5.729 1.00 84.50 271 GLN A C 1
ATOM 2098 O O . GLN A 1 271 ? 5.855 0.855 6.439 1.00 84.50 271 GLN A O 1
ATOM 2103 N N . GLY A 1 272 ? 7.214 -0.704 5.588 1.00 82.81 272 GLY A N 1
ATOM 2104 C CA . GLY A 1 272 ? 6.510 -1.812 6.216 1.00 82.81 272 GLY A CA 1
ATOM 2105 C C . GLY A 1 272 ? 6.657 -1.879 7.737 1.00 82.81 272 GLY A C 1
ATOM 2106 O O . GLY A 1 272 ? 5.684 -2.210 8.408 1.00 82.81 272 GLY A O 1
ATOM 2107 N N . VAL A 1 273 ? 7.808 -1.495 8.303 1.00 88.00 273 VAL A N 1
ATOM 2108 C CA . VAL A 1 273 ? 7.965 -1.349 9.767 1.00 88.00 273 VAL A CA 1
ATOM 2109 C C . VAL A 1 273 ? 7.033 -0.260 10.297 1.00 88.00 273 VAL A C 1
ATOM 2111 O O . VAL A 1 273 ? 6.308 -0.481 11.267 1.00 88.00 273 VAL A O 1
ATOM 2114 N N . SER A 1 274 ? 6.993 0.892 9.623 1.00 88.06 274 SER A N 1
ATOM 2115 C CA . SER A 1 274 ? 6.086 1.990 9.972 1.00 88.06 274 SER A CA 1
ATOM 2116 C C . SER A 1 274 ? 4.617 1.555 9.909 1.00 88.06 274 SER A C 1
ATOM 2118 O O . SER A 1 274 ? 3.845 1.843 10.822 1.00 88.06 274 SER A O 1
ATOM 2120 N N . LEU A 1 275 ? 4.234 0.814 8.863 1.00 84.81 275 LEU A N 1
ATOM 2121 C CA . LEU A 1 275 ? 2.865 0.327 8.665 1.00 84.81 275 LEU A CA 1
ATOM 2122 C C . LEU A 1 275 ? 2.473 -0.794 9.641 1.00 84.81 275 LEU A C 1
ATOM 2124 O O . LEU A 1 275 ? 1.293 -0.965 9.944 1.00 84.81 275 LEU A O 1
ATOM 2128 N N . ALA A 1 276 ? 3.453 -1.556 10.127 1.00 87.81 276 ALA A N 1
ATOM 2129 C CA . ALA A 1 276 ? 3.253 -2.558 11.163 1.00 87.81 276 ALA A CA 1
ATOM 2130 C C . ALA A 1 276 ? 3.023 -1.915 12.537 1.00 87.81 276 ALA A C 1
ATOM 2132 O O . ALA A 1 276 ? 2.144 -2.344 13.282 1.00 87.81 276 ALA A O 1
ATOM 2133 N N . ALA A 1 277 ? 3.786 -0.864 12.853 1.00 89.69 277 ALA A N 1
ATOM 2134 C CA . ALA A 1 277 ? 3.686 -0.140 14.117 1.00 89.69 277 ALA A CA 1
ATOM 2135 C C . ALA A 1 277 ? 2.437 0.754 14.199 1.00 89.69 277 ALA A C 1
ATOM 2137 O O . ALA A 1 277 ? 1.858 0.906 15.277 1.00 89.69 277 ALA A O 1
ATOM 2138 N N . SER A 1 278 ? 1.998 1.333 13.076 1.00 88.19 278 SER A N 1
ATOM 2139 C CA . SER A 1 278 ? 0.887 2.290 13.063 1.00 88.19 278 SER A CA 1
ATOM 2140 C C . SER A 1 278 ? -0.442 1.671 13.503 1.00 88.19 278 SER A C 1
ATOM 2142 O O . SER A 1 278 ? -1.174 2.307 14.252 1.00 88.19 278 SER A O 1
ATOM 2144 N N . GLY A 1 279 ? -0.747 0.427 13.121 1.00 86.75 279 GLY A N 1
ATOM 2145 C CA . GLY A 1 279 ? -1.992 -0.253 13.503 1.00 86.75 279 GLY A CA 1
ATOM 2146 C C . GLY A 1 279 ? -2.215 -0.315 15.025 1.00 86.75 279 GLY A C 1
ATOM 2147 O O . GLY A 1 279 ? -3.149 0.322 15.520 1.00 86.75 279 GLY A O 1
ATOM 2148 N N . PRO A 1 280 ? -1.368 -1.036 15.785 1.00 90.12 280 PRO A N 1
ATOM 2149 C CA . PRO A 1 280 ? -1.457 -1.110 17.246 1.00 90.12 280 PRO A CA 1
ATOM 2150 C C . PRO A 1 280 ? -1.441 0.260 17.925 1.00 90.12 280 PRO A C 1
ATOM 2152 O O . PRO A 1 280 ? -2.176 0.469 18.892 1.00 90.12 280 PRO A O 1
ATOM 2155 N N . PHE A 1 281 ? -0.625 1.190 17.414 1.00 91.50 281 PHE A N 1
ATOM 2156 C CA . PHE A 1 281 ? -0.478 2.531 17.974 1.00 91.50 281 PHE A CA 1
ATOM 2157 C C . PHE A 1 281 ? -1.753 3.370 17.818 1.00 91.50 281 PHE A C 1
ATOM 2159 O O . PHE A 1 281 ? -2.226 3.963 18.786 1.00 91.50 281 PHE A O 1
ATOM 2166 N N . LEU A 1 282 ? -2.362 3.379 16.630 1.00 87.69 282 LEU A N 1
ATOM 2167 C CA . LEU A 1 282 ? -3.640 4.061 16.402 1.00 87.69 282 LEU A CA 1
ATOM 2168 C C . LEU A 1 282 ? -4.778 3.374 17.171 1.00 87.69 282 LEU A C 1
ATOM 2170 O O 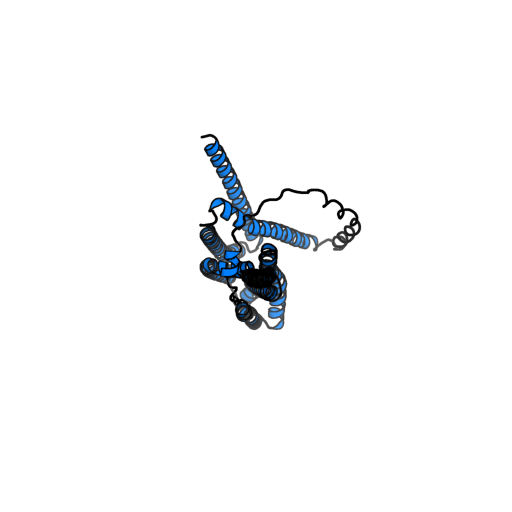. LEU A 1 282 ? -5.643 4.048 17.728 1.00 87.69 282 LEU A O 1
ATOM 2174 N N . GLY A 1 283 ? -4.751 2.041 17.265 1.00 86.94 283 GLY A N 1
ATOM 2175 C CA . GLY A 1 283 ? -5.667 1.288 18.121 1.00 86.94 283 GLY A CA 1
ATOM 2176 C C . GLY A 1 283 ? -5.546 1.692 19.593 1.00 86.94 283 GLY A C 1
ATOM 2177 O O . GLY A 1 283 ? -6.561 1.920 20.241 1.00 86.94 283 GLY A O 1
ATOM 2178 N N . TYR A 1 284 ? -4.322 1.886 20.091 1.00 91.25 284 TYR A N 1
ATOM 2179 C CA . TYR A 1 284 ? -4.060 2.380 21.444 1.00 91.25 284 TYR A CA 1
ATOM 2180 C C . TYR A 1 284 ? -4.570 3.813 21.650 1.00 91.25 284 TYR A C 1
ATOM 2182 O O . TYR A 1 284 ? -5.231 4.092 22.648 1.00 91.25 284 TYR A O 1
ATOM 2190 N N . LEU A 1 285 ? -4.335 4.720 20.694 1.00 88.12 285 LEU A N 1
ATOM 2191 C CA . LEU A 1 285 ? -4.866 6.088 20.766 1.00 88.12 285 LEU A CA 1
ATOM 2192 C C . LEU A 1 285 ? -6.395 6.108 20.834 1.00 88.12 285 LEU A C 1
ATOM 2194 O O . LEU A 1 285 ? -6.962 6.927 21.563 1.00 88.12 285 LEU A O 1
ATOM 2198 N N . LYS A 1 286 ? -7.054 5.208 20.100 1.00 85.19 286 LYS A N 1
ATOM 2199 C CA . LYS A 1 286 ? -8.503 5.017 20.169 1.00 85.19 286 LYS A CA 1
ATOM 2200 C C . LYS A 1 286 ? -8.928 4.444 21.524 1.00 85.19 286 LYS A C 1
ATOM 2202 O O . LYS A 1 286 ? -9.877 4.963 22.102 1.00 85.19 286 LYS A O 1
ATOM 2207 N N . ASP A 1 287 ? -8.230 3.432 22.036 1.00 90.06 287 ASP A N 1
ATOM 2208 C CA . ASP A 1 287 ? -8.548 2.806 23.325 1.00 90.06 287 ASP A CA 1
ATOM 2209 C C . ASP A 1 287 ? -8.418 3.814 24.493 1.00 90.06 287 ASP A C 1
ATOM 2211 O O . ASP A 1 287 ? -9.263 3.820 25.384 1.00 90.06 287 ASP A O 1
ATOM 2215 N N . VAL A 1 288 ? -7.432 4.725 24.462 1.00 89.56 288 VAL A N 1
ATOM 2216 C CA . VAL A 1 288 ? -7.251 5.780 25.486 1.00 89.56 288 VAL A CA 1
ATOM 2217 C C . VAL A 1 288 ? -8.225 6.949 25.312 1.00 89.56 288 VAL A C 1
ATOM 2219 O O . VAL A 1 288 ? -8.765 7.457 26.292 1.00 89.56 288 VAL A O 1
ATOM 2222 N N . SER A 1 289 ? -8.441 7.411 24.077 1.00 88.12 289 SER A N 1
ATOM 2223 C CA . SER A 1 289 ? -9.264 8.607 23.814 1.00 88.12 289 SER A CA 1
ATOM 2224 C C . SER A 1 289 ? -10.763 8.305 23.725 1.00 88.12 289 SER A C 1
ATOM 2226 O O . SER A 1 289 ? -11.568 9.232 23.639 1.00 88.12 289 SER A O 1
ATOM 2228 N N . GLY A 1 290 ? -11.145 7.030 23.609 1.00 80.06 290 GLY A N 1
ATOM 2229 C CA . GLY A 1 290 ? -12.510 6.578 23.316 1.00 80.06 290 GLY A CA 1
ATOM 2230 C C . GLY A 1 290 ? -13.022 6.928 21.909 1.00 80.06 290 GLY A C 1
ATOM 2231 O O . GLY A 1 290 ? -14.088 6.468 21.508 1.00 80.06 290 GLY A O 1
ATOM 2232 N N . THR A 1 291 ? -12.283 7.728 21.130 1.00 81.75 291 THR A N 1
ATOM 2233 C CA . THR A 1 291 ? -12.674 8.209 19.796 1.00 81.75 291 THR A CA 1
ATOM 2234 C C . THR A 1 291 ? -11.508 8.133 18.806 1.00 81.75 291 THR A C 1
ATOM 2236 O O . THR A 1 291 ? -10.339 8.166 19.187 1.00 81.75 291 THR A O 1
ATOM 2239 N N . TYR A 1 292 ? -11.813 8.069 17.504 1.00 80.19 292 TYR A N 1
ATOM 2240 C CA . TYR A 1 292 ? -10.797 8.041 16.439 1.00 80.19 292 TYR A CA 1
ATOM 2241 C C . TYR A 1 292 ? -10.221 9.423 16.085 1.00 80.19 292 TYR A C 1
ATOM 2243 O O . TYR A 1 292 ? -9.222 9.503 15.374 1.00 80.19 292 TYR A O 1
ATOM 2251 N N . VAL A 1 293 ? -10.807 10.516 16.580 1.00 84.50 293 VAL A N 1
ATOM 2252 C CA . VAL A 1 293 ? -10.414 11.891 16.218 1.00 84.50 293 VAL A CA 1
ATOM 2253 C C . VAL A 1 293 ? -8.947 12.170 16.568 1.00 84.50 293 VAL A C 1
ATOM 2255 O O . VAL A 1 293 ? -8.203 12.683 15.735 1.00 84.50 293 VAL A O 1
ATOM 2258 N N . THR A 1 294 ? -8.496 11.748 17.752 1.00 82.88 294 THR A N 1
ATOM 2259 C CA . THR A 1 294 ? -7.092 11.875 18.180 1.00 82.88 294 THR A CA 1
ATOM 2260 C C . THR A 1 294 ? -6.133 11.144 17.239 1.00 82.88 294 THR A C 1
ATOM 2262 O O . THR A 1 294 ? -5.058 11.652 16.928 1.00 82.88 294 THR A O 1
ATOM 2265 N N . SER A 1 295 ? -6.540 9.973 16.737 1.00 86.69 295 SER A N 1
ATOM 2266 C CA . SER A 1 295 ? -5.745 9.188 15.783 1.00 86.69 295 SER A CA 1
ATOM 2267 C C . SER A 1 295 ? -5.585 9.927 14.452 1.00 86.69 295 SER A C 1
ATOM 2269 O O . SER A 1 295 ? -4.491 9.959 13.893 1.00 86.69 295 SER A O 1
ATOM 2271 N N . PHE A 1 296 ? -6.647 10.579 13.969 1.00 85.88 296 PHE A N 1
ATOM 2272 C CA . PHE A 1 296 ? -6.593 11.378 12.743 1.00 85.88 296 PHE A CA 1
ATOM 2273 C C . PHE A 1 296 ? -5.723 12.632 12.886 1.00 85.88 296 PHE A C 1
ATOM 2275 O O . PHE A 1 296 ? -4.947 12.927 11.978 1.00 85.88 296 PHE A O 1
ATOM 2282 N N . TYR A 1 297 ? -5.793 13.343 14.018 1.00 89.12 297 TYR A N 1
ATOM 2283 C CA . TYR A 1 297 ? -4.917 14.497 14.256 1.00 89.12 297 TYR A CA 1
ATOM 2284 C C . TYR A 1 297 ? -3.442 14.105 14.329 1.00 89.12 297 TYR A C 1
ATOM 2286 O O . TYR A 1 297 ? -2.598 14.802 13.769 1.00 89.12 297 TYR A O 1
ATOM 2294 N N . PHE A 1 298 ? -3.135 12.978 14.975 1.00 90.69 298 PHE A N 1
ATOM 2295 C CA . PHE A 1 298 ? -1.772 12.461 15.029 1.00 90.69 298 PHE A CA 1
ATOM 2296 C C . PHE A 1 298 ? -1.233 12.142 13.626 1.00 90.69 298 PHE A C 1
ATOM 2298 O O . PHE A 1 298 ? -0.155 12.612 13.268 1.00 90.69 298 PHE A O 1
ATOM 2305 N N . LEU A 1 299 ? -2.007 11.415 12.810 1.00 89.06 299 LEU A N 1
ATOM 2306 C CA . LEU A 1 299 ? -1.624 11.084 11.432 1.00 89.06 299 LEU A CA 1
ATOM 2307 C C . LEU A 1 299 ? -1.383 12.336 10.582 1.00 89.06 299 LEU A C 1
ATOM 2309 O O . LEU A 1 299 ? -0.328 12.457 9.964 1.00 89.06 299 LEU A O 1
ATOM 2313 N N . GLY A 1 300 ? -2.309 13.298 10.617 1.00 90.06 300 GLY A N 1
ATOM 2314 C CA . GLY A 1 300 ? -2.146 14.558 9.890 1.00 90.06 300 GLY A CA 1
ATOM 2315 C C . GLY A 1 300 ? -0.915 15.351 10.345 1.00 90.06 300 GLY A C 1
ATOM 2316 O O . GLY A 1 300 ? -0.207 15.923 9.518 1.00 90.06 300 GLY A O 1
ATOM 2317 N N . GLY A 1 301 ? -0.609 15.343 11.646 1.00 93.19 301 GLY A N 1
ATOM 2318 C CA . GLY A 1 301 ? 0.604 15.959 12.187 1.00 93.19 301 GLY A CA 1
ATOM 2319 C C . GLY A 1 301 ? 1.889 15.301 11.672 1.00 93.19 301 GLY A C 1
ATOM 2320 O O . GLY A 1 301 ? 2.823 16.003 11.278 1.00 93.19 301 GLY A O 1
ATOM 2321 N N . CYS A 1 302 ? 1.929 13.967 11.619 1.00 91.69 302 CYS A N 1
ATOM 2322 C CA . CYS A 1 302 ? 3.054 13.221 11.053 1.00 91.69 302 CYS A CA 1
ATOM 2323 C C . CYS A 1 302 ? 3.253 13.507 9.558 1.00 91.69 302 CYS A C 1
ATOM 2325 O O . CYS A 1 302 ? 4.393 13.695 9.129 1.00 91.69 302 CYS A O 1
ATOM 2327 N N . ASP A 1 303 ? 2.171 13.596 8.781 1.00 90.06 303 ASP A N 1
ATOM 2328 C CA . ASP A 1 303 ? 2.237 13.905 7.348 1.00 90.06 303 ASP A CA 1
ATOM 2329 C C . ASP A 1 303 ? 2.773 15.323 7.096 1.00 90.06 303 ASP A C 1
ATOM 2331 O O . ASP A 1 303 ? 3.639 15.522 6.240 1.00 90.06 303 ASP A O 1
ATOM 2335 N N . ILE A 1 304 ? 2.329 16.309 7.885 1.00 93.06 304 ILE A N 1
ATOM 2336 C CA . ILE A 1 304 ? 2.844 17.686 7.809 1.00 93.06 304 ILE A CA 1
ATOM 2337 C C . ILE A 1 304 ? 4.331 17.723 8.169 1.00 93.06 304 ILE A C 1
ATOM 2339 O O . ILE A 1 304 ? 5.123 18.355 7.467 1.00 93.06 304 ILE A O 1
ATOM 2343 N N . LEU A 1 305 ? 4.735 17.028 9.235 1.00 94.44 305 LEU A N 1
ATOM 2344 C CA . LEU A 1 305 ? 6.139 16.951 9.635 1.00 94.44 305 LEU A CA 1
ATOM 2345 C C . LEU A 1 305 ? 7.001 16.300 8.542 1.00 94.44 305 LEU A C 1
ATOM 2347 O O . LEU A 1 305 ? 8.078 16.808 8.228 1.00 94.44 305 LEU A O 1
ATOM 2351 N N . SER A 1 306 ? 6.515 15.221 7.925 1.00 90.44 306 SER A N 1
ATOM 2352 C CA . SER A 1 306 ? 7.181 14.559 6.799 1.00 90.44 306 SER A CA 1
ATOM 2353 C C . SER A 1 306 ? 7.361 15.510 5.610 1.00 90.44 306 SER A C 1
ATOM 2355 O O . SER A 1 306 ? 8.466 15.632 5.072 1.00 90.44 306 SER A O 1
ATOM 2357 N N . ALA A 1 307 ? 6.313 16.260 5.256 1.00 89.75 307 ALA A N 1
ATOM 2358 C CA . ALA A 1 307 ? 6.372 17.254 4.189 1.00 89.75 307 ALA A CA 1
ATOM 2359 C C . ALA A 1 307 ? 7.401 18.360 4.484 1.00 89.75 307 ALA A C 1
ATOM 2361 O O . ALA A 1 307 ? 8.174 18.734 3.600 1.00 89.75 307 ALA A O 1
ATOM 2362 N N . LEU A 1 308 ? 7.468 18.846 5.729 1.00 93.94 308 LEU A N 1
ATOM 2363 C CA . LEU A 1 308 ? 8.457 19.845 6.145 1.00 93.94 308 LEU A CA 1
ATOM 2364 C C . LEU A 1 308 ? 9.891 19.312 6.038 1.00 93.94 308 LEU A C 1
ATOM 2366 O O . LEU A 1 308 ? 10.753 19.999 5.488 1.00 93.94 308 LEU A O 1
ATOM 2370 N N . ILE A 1 309 ? 10.144 18.085 6.504 1.00 92.31 309 ILE A N 1
ATOM 2371 C CA . ILE A 1 309 ? 11.463 17.440 6.398 1.00 92.31 309 ILE A CA 1
ATOM 2372 C C . ILE A 1 309 ? 11.880 17.315 4.928 1.00 92.31 309 ILE A C 1
ATOM 2374 O O . ILE A 1 309 ? 13.020 17.634 4.581 1.00 92.31 309 ILE A O 1
ATOM 2378 N N . PHE A 1 310 ? 10.959 16.911 4.051 1.00 87.50 310 PHE A N 1
ATOM 2379 C CA . PHE A 1 310 ? 11.236 16.780 2.622 1.00 87.50 310 PHE A CA 1
ATOM 2380 C C . PHE A 1 310 ? 11.566 18.132 1.969 1.00 87.50 310 PHE A C 1
ATOM 2382 O O . PHE A 1 310 ? 12.545 18.240 1.227 1.00 87.50 310 PHE A O 1
ATOM 2389 N N . ILE A 1 311 ? 10.809 19.189 2.290 1.00 90.19 311 ILE A N 1
ATOM 2390 C CA . ILE A 1 311 ? 11.064 20.550 1.791 1.00 90.19 311 ILE A CA 1
ATOM 2391 C C . ILE A 1 311 ? 12.434 21.057 2.257 1.00 90.19 311 ILE A C 1
ATOM 2393 O O . ILE A 1 311 ? 13.204 21.572 1.444 1.00 90.19 311 ILE A O 1
ATOM 2397 N N . ILE A 1 312 ? 12.768 20.884 3.540 1.00 92.31 312 ILE A N 1
ATOM 2398 C CA . ILE A 1 312 ? 14.071 21.288 4.089 1.00 92.31 312 ILE A CA 1
ATOM 2399 C C . ILE A 1 312 ? 15.201 20.526 3.387 1.00 92.31 312 ILE A C 1
ATOM 2401 O O . ILE A 1 312 ? 16.177 21.144 2.959 1.00 92.31 312 ILE A O 1
ATOM 2405 N N . GLY A 1 313 ? 15.050 19.211 3.203 1.00 87.56 313 GLY A N 1
ATOM 2406 C CA . GLY A 1 313 ? 16.014 18.383 2.478 1.00 87.56 313 GLY A CA 1
ATOM 2407 C C . GLY A 1 313 ? 16.272 18.893 1.058 1.00 87.56 313 GLY A C 1
ATOM 2408 O O . GLY A 1 313 ? 17.426 19.080 0.670 1.00 87.56 313 GLY A O 1
ATOM 2409 N N . LEU A 1 314 ? 15.212 19.215 0.308 1.00 85.81 314 LEU A N 1
ATOM 2410 C CA . LEU A 1 314 ? 15.332 19.775 -1.043 1.00 85.81 314 LEU A CA 1
ATOM 2411 C C . LEU A 1 314 ? 16.049 21.131 -1.064 1.00 85.81 314 LEU A C 1
ATOM 2413 O O . LEU A 1 314 ? 16.883 21.370 -1.941 1.00 85.81 314 LEU A O 1
ATOM 2417 N N . VAL A 1 315 ? 15.751 22.019 -0.111 1.00 89.88 315 VAL A N 1
ATOM 2418 C CA . VAL A 1 315 ? 16.415 23.330 -0.007 1.00 89.88 315 VAL A CA 1
ATOM 2419 C C . VAL A 1 315 ? 17.900 23.167 0.319 1.00 89.88 315 VAL A C 1
ATOM 2421 O O . VAL A 1 315 ? 18.736 23.813 -0.316 1.00 89.88 315 VAL A O 1
ATOM 2424 N N . CYS A 1 316 ? 18.248 22.287 1.260 1.00 88.81 316 CYS A N 1
ATOM 2425 C CA . CYS A 1 316 ? 19.640 22.000 1.611 1.00 88.81 316 CYS A CA 1
ATOM 2426 C C . CYS A 1 316 ? 20.426 21.461 0.410 1.00 88.81 316 CYS A C 1
ATOM 2428 O O . CYS A 1 316 ? 21.519 21.947 0.125 1.00 88.81 316 CYS A O 1
ATOM 2430 N N . ILE A 1 317 ? 19.853 20.516 -0.337 1.00 85.56 317 ILE A N 1
ATOM 2431 C CA . ILE A 1 317 ? 20.492 19.934 -1.525 1.00 85.56 317 ILE A CA 1
ATOM 2432 C C . ILE A 1 317 ? 20.704 20.991 -2.614 1.00 85.56 317 ILE A C 1
ATOM 2434 O O . ILE A 1 317 ? 21.785 21.057 -3.199 1.00 85.56 317 ILE A O 1
ATOM 2438 N N . ARG A 1 318 ? 19.705 21.848 -2.869 1.00 86.12 318 ARG A N 1
ATOM 2439 C CA . ARG A 1 318 ? 19.835 22.948 -3.839 1.00 86.12 318 ARG A CA 1
ATOM 2440 C C . ARG A 1 318 ? 20.989 23.881 -3.485 1.00 86.12 318 ARG A C 1
ATOM 2442 O O . ARG A 1 318 ? 21.822 24.149 -4.344 1.00 86.12 318 ARG A O 1
ATOM 2449 N N . LYS A 1 319 ? 21.094 24.281 -2.214 1.00 86.44 319 LYS A N 1
ATOM 2450 C CA . LYS A 1 319 ? 22.193 25.132 -1.737 1.00 86.44 319 LYS A CA 1
ATOM 2451 C C . LYS A 1 319 ? 23.564 24.468 -1.867 1.00 86.44 319 LYS A C 1
ATOM 2453 O O . LYS A 1 319 ? 24.525 25.135 -2.231 1.00 86.44 319 LYS A O 1
ATOM 2458 N N . LEU A 1 320 ? 23.669 23.168 -1.583 1.00 84.94 320 LEU A N 1
ATOM 2459 C CA . LEU A 1 320 ? 24.929 22.432 -1.743 1.00 84.94 320 LEU A CA 1
ATOM 2460 C C . LEU A 1 320 ? 25.361 22.355 -3.212 1.00 84.94 320 LEU A C 1
ATOM 2462 O O . LEU A 1 320 ? 26.541 22.525 -3.507 1.00 84.94 320 LEU A O 1
ATOM 2466 N N . LYS A 1 321 ? 24.408 22.154 -4.131 1.00 82.94 321 LYS A N 1
ATOM 2467 C CA . LYS A 1 321 ? 24.682 22.118 -5.573 1.00 82.94 321 LYS A CA 1
ATOM 2468 C C . LYS A 1 321 ? 25.075 23.490 -6.124 1.00 82.94 321 LYS A C 1
ATOM 2470 O O . LYS A 1 321 ? 25.989 23.570 -6.931 1.00 82.94 321 LYS A O 1
ATOM 2475 N N . GLU A 1 322 ? 24.427 24.564 -5.674 1.00 84.50 322 GLU A N 1
ATOM 2476 C CA . GLU A 1 322 ? 24.831 25.936 -6.021 1.00 84.50 322 GLU A CA 1
ATOM 2477 C C . GLU A 1 322 ? 26.255 26.230 -5.538 1.00 84.50 322 GLU A C 1
ATOM 2479 O O . GLU A 1 322 ? 27.057 26.775 -6.294 1.00 84.50 322 GLU A O 1
ATOM 2484 N N . LYS A 1 323 ? 26.600 25.789 -4.321 1.00 80.38 323 LYS A N 1
ATOM 2485 C CA . LYS A 1 323 ? 27.939 25.979 -3.758 1.00 80.38 323 LYS A CA 1
ATOM 2486 C C . LYS A 1 323 ? 29.025 25.202 -4.515 1.00 80.38 323 LYS A C 1
ATOM 2488 O O . LYS A 1 323 ? 30.087 25.758 -4.762 1.00 80.38 323 LYS A O 1
ATOM 2493 N N . SER A 1 324 ? 28.755 23.965 -4.941 1.00 76.81 324 SER A N 1
ATOM 2494 C CA . SER A 1 324 ? 29.725 23.172 -5.717 1.00 76.81 324 SER A CA 1
ATOM 2495 C C . SER A 1 324 ? 29.907 23.647 -7.163 1.00 76.81 324 SER A C 1
ATOM 2497 O O . SER A 1 324 ? 30.790 23.149 -7.846 1.00 76.81 324 SER A O 1
ATOM 2499 N N . ILE A 1 325 ? 29.012 24.498 -7.677 1.00 75.00 325 ILE A N 1
ATOM 2500 C CA . ILE A 1 325 ? 29.136 25.115 -9.009 1.00 75.00 325 ILE A CA 1
ATOM 2501 C C . ILE A 1 325 ? 29.896 26.451 -8.907 1.00 75.00 325 ILE A C 1
ATOM 2503 O O . ILE A 1 325 ? 30.437 26.925 -9.901 1.00 75.00 325 ILE A O 1
ATOM 2507 N N . SER A 1 326 ? 29.926 27.065 -7.716 1.00 68.69 326 SER A N 1
ATOM 2508 C CA . SER A 1 326 ? 30.653 28.313 -7.445 1.00 68.69 326 SER A CA 1
ATOM 2509 C C . SER A 1 326 ? 32.110 28.133 -6.993 1.00 68.69 326 SER A C 1
ATOM 2511 O O . SER A 1 326 ? 32.829 29.128 -6.930 1.00 68.69 326 SER A O 1
ATOM 2513 N N . GLU A 1 327 ? 32.519 26.907 -6.653 1.00 57.25 327 GLU A N 1
ATOM 2514 C CA . GLU A 1 327 ? 33.901 26.498 -6.333 1.00 57.25 327 GLU A CA 1
ATOM 2515 C C . GLU A 1 327 ? 34.546 25.808 -7.543 1.00 57.25 327 GLU A C 1
ATOM 2517 O O . GLU A 1 327 ? 35.746 26.068 -7.789 1.00 57.25 327 GLU A O 1
#

pLDDT: mean 72.81, std 19.03, range [27.05, 94.44]

Radius of gyration: 28.9 Å; chains: 1; bounding box: 70×49×103 Å

Secondary structure (DSSP, 8-state):
---TTTHHHHHHHHHHHHHHHHHHHHHHHHHHTT-TTSTHHHHHHHHHHHHHHHHHHHHHHGGGTHHHHHHHHT--HHHHHHHHHHHHHHHHHHHHHHHHHHHHHHHHHHHH-SSSHHHHHHHHHHHHHHHHHHHHHHHHHHHHHHHHHHHHHHHHHHHHHHHHHHHHTPPP---HHHHHHT-----------TTS--SSSSS-TTSSSSSTTSSS---TTTSHHHHHHHHHHHHHHHHHHHHHHHHHHHHHHHHHHHHHHHHHHHHHHHHHHHHHHHHHHHHHHHHHHSSSHHHHHHHHHHHHHHHHHHHHHHHHHHHHHHHHHH-

InterPro domains:
  IPR036259 MFS transporter superfamily [G3DSA:1.20.1250.20] (209-324)
  IPR036259 MFS transporter superfamily [SSF103473] (23-171)
  IPR036259 MFS transporter superfamily [SSF103473] (223-321)
  IPR050327 Proton-linked Monocarboxylate Transporter [PTHR11360] (87-194)

Sequence (327 aa):
MITDNKDTSIKGAEINSCEDEKMKFEEKDTEKDRNIDHGWAWVIVAAATASFCVFASSLRGFGVFFNGFIDKFDSSSSITSSITGIMHATYSIFSFAFSFLHGPLAYLVGIYFIKRRNLAQAITISGGQLGGLLFPPLYGYLIREYGLQDGMLLTGGIHLNIIALAILLRPKRINIMTLIQGKIDSPHVSTSNISERKQMIENNDDKMMASNGMFNGMKRSSSETYWHFILFSIATGISAGGIFALTPTVVADFMGIDNFRSAMGILVLFQGVSLAASGPFLGYLKDVSGTYVTSFYFLGGCDILSALIFIIGLVCIRKLKEKSISE

Organism: Mytilus edulis (NCBI:txid6550)

Foldseek 3Di:
DPDPPPVVVVVVVVVVVVVVVVCVVVVVVVVVVVPLQDDLLVVLLVLLLQLLLLVLLVLQQLVLCQVVCCVVVVDFQLVSLLVSLVVLLVVLVVVLVCLVVVCVSLVLNCVSDDPCSVVSVVSSNVSSVVSSVPRNVVLNVLCVPVNNPVSVVVSVVSNVCSVVSVVSSDRDPDPCVSVVVPPPDDDDPDDDDPDPPPPPPPDDPPPVVVVVVVPPDDDDDPVPVVVVVVVVVVVVVVVVVVCVVVVLVVLCVPVPPVCSSVSVSVVSSVVSNCSSVLRSVLSVVCSVVVDSVSVVVVVVVVVVVVVVVVVVVVVVVVVVVVVVVVD